Protein 3T9W (pdb70)

B-factor: mean 22.76, std 10.03, range [9.64, 59.79]

Structure (mmCIF, N/CA/C/O backbone):
data_3T9W
#
_entry.id   3T9W
#
_cell.length_a   110.180
_cell.length_b   110.180
_cell.length_c   178.820
_cell.angle_alpha   90.000
_cell.angle_beta   90.000
_cell.angle_gamma   120.000
#
_symmetry.space_group_name_H-M   'H 3 2'
#
loop_
_entity.id
_entity.type
_entity.pdbx_description
1 polymer 'small laccase, multi-copper oxidase'
2 non-polymer 'NICKEL (II) ION'
3 non-polymer 'COPPER (II) ION'
4 non-polymer 'HYDROGEN PEROXIDE'
5 water water
#
loop_
_atom_site.group_PDB
_atom_site.id
_atom_site.type_symbol
_atom_site.label_atom_id
_atom_site.label_alt_id
_atom_site.label_comp_id
_atom_site.label_asym_id
_atom_site.label_entity_id
_atom_site.label_seq_id
_atom_site.pdbx_PDB_ins_code
_atom_site.Cartn_x
_atom_site.Cartn_y
_atom_site.Cartn_z
_atom_site.occupancy
_atom_site.B_iso_or_equiv
_atom_site.auth_seq_id
_atom_site.auth_comp_id
_atom_site.auth_asym_id
_atom_site.auth_atom_id
_atom_site.pdbx_PDB_model_num
ATOM 1 N N . GLY A 1 27 ? 27.864 -2.973 64.606 1.00 33.46 34 GLY A N 1
ATOM 2 C CA . GLY A 1 27 ? 27.690 -3.432 63.237 1.00 23.03 34 GLY A CA 1
ATOM 3 C C . GLY A 1 27 ? 28.865 -4.246 62.707 1.00 22.57 34 GLY A C 1
ATOM 4 O O . GLY A 1 27 ? 30.016 -4.036 63.096 1.00 25.82 34 GLY A O 1
ATOM 5 N N . THR A 1 28 ? 28.565 -5.189 61.825 1.00 19.09 35 THR A N 1
ATOM 6 C CA . THR A 1 28 ? 29.576 -5.989 61.158 1.00 15.61 35 THR A CA 1
ATOM 7 C C . THR A 1 28 ? 29.932 -5.310 59.846 1.00 21.79 35 THR A C 1
ATOM 8 O O . THR A 1 28 ? 29.029 -4.890 59.115 1.00 19.39 35 THR A O 1
ATOM 12 N N . THR A 1 29 ? 31.222 -5.162 59.555 1.00 16.59 36 THR A N 1
ATOM 13 C CA . THR A 1 29 ? 31.633 -4.742 58.219 1.00 15.81 36 THR A CA 1
ATOM 14 C C . THR A 1 29 ? 32.086 -5.944 57.409 1.00 20.32 36 THR A C 1
ATOM 15 O O . THR A 1 29 ? 33.046 -6.631 57.769 1.00 18.63 36 THR A O 1
ATOM 19 N N . ARG A 1 30 ? 31.371 -6.234 56.331 1.00 15.68 37 ARG A N 1
ATOM 20 C CA . ARG A 1 30 ? 31.748 -7.331 55.459 1.00 16.19 37 ARG A CA 1
ATOM 21 C C . ARG A 1 30 ? 32.354 -6.787 54.193 1.00 17.75 37 ARG A C 1
ATOM 22 O O . ARG A 1 30 ? 31.929 -5.747 53.697 1.00 18.72 37 ARG A O 1
ATOM 30 N N . ARG A 1 31 ? 33.346 -7.496 53.678 1.00 17.53 38 ARG A N 1
ATOM 31 C CA . ARG A 1 31 ? 34.073 -7.060 52.504 1.00 18.55 38 ARG A CA 1
ATOM 32 C C . ARG A 1 31 ? 34.041 -8.200 51.502 1.00 21.45 38 ARG A C 1
ATOM 33 O O . ARG A 1 31 ? 34.562 -9.289 51.765 1.00 21.44 38 ARG A O 1
ATOM 41 N N . ILE A 1 32 ? 33.376 -7.971 50.373 1.00 18.22 39 ILE A N 1
ATOM 42 C CA . ILE A 1 32 ? 33.182 -9.013 49.384 1.00 16.73 39 ILE A CA 1
ATOM 43 C C . ILE A 1 32 ? 33.579 -8.543 47.998 1.00 19.09 39 ILE A C 1
ATOM 44 O O . ILE A 1 32 ? 33.764 -7.349 47.766 1.00 17.63 39 ILE A O 1
ATOM 49 N N . THR A 1 33 ? 33.743 -9.508 47.105 1.00 17.04 40 THR A N 1
ATOM 50 C CA . THR A 1 33 ? 33.980 -9.235 45.699 1.00 17.83 40 THR A CA 1
ATOM 51 C C . THR A 1 33 ? 32.810 -9.772 44.903 1.00 19.05 40 THR A C 1
ATOM 52 O O . THR A 1 33 ? 32.386 -10.912 45.098 1.00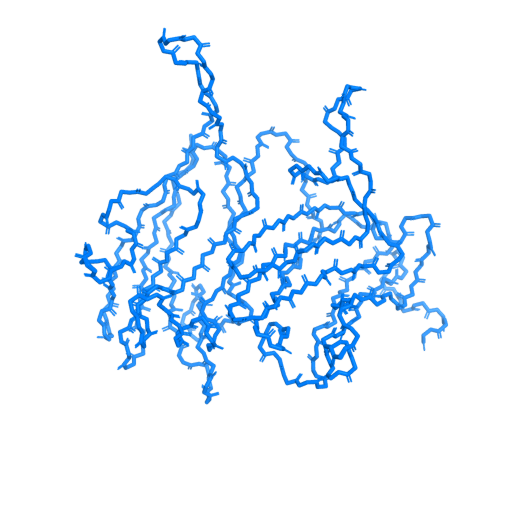 21.09 40 THR A O 1
ATOM 56 N N . MET A 1 34 ? 32.266 -8.937 44.017 1.00 16.73 41 MET A N 1
ATOM 57 C CA A MET A 1 34 ? 31.227 -9.384 43.114 0.69 17.45 41 MET A CA 1
ATOM 58 C CA B MET A 1 34 ? 31.199 -9.343 43.121 0.31 17.47 41 MET A CA 1
ATOM 59 C C . MET A 1 34 ? 31.696 -9.214 41.687 1.00 17.54 41 MET A C 1
ATOM 60 O O . MET A 1 34 ? 32.346 -8.223 41.352 1.00 20.47 41 MET A O 1
ATOM 69 N N . TYR A 1 35 ? 31.382 -10.203 40.869 1.00 14.60 42 TYR A N 1
ATOM 70 C CA . TYR A 1 35 ? 31.773 -10.227 39.462 1.00 15.42 42 TYR A CA 1
ATOM 71 C C . TYR A 1 35 ? 30.583 -9.982 38.545 1.00 19.05 42 TYR A C 1
ATOM 72 O O . TYR A 1 35 ? 29.595 -10.717 38.587 1.00 17.90 42 TYR A O 1
ATOM 81 N N . ALA A 1 36 ? 30.664 -8.947 37.715 1.00 16.60 43 ALA A N 1
ATOM 82 C CA . ALA A 1 36 ? 29.674 -8.756 36.674 1.00 14.66 43 ALA A CA 1
ATOM 83 C C . ALA A 1 36 ? 30.143 -9.499 35.431 1.00 17.93 43 ALA A C 1
ATOM 84 O O . ALA A 1 36 ? 31.253 -9.263 34.947 1.00 16.81 43 ALA A O 1
ATOM 86 N N . GLU A 1 37 ? 29.319 -10.419 34.943 1.00 16.03 44 GLU A N 1
ATOM 87 C CA . GLU A 1 37 ? 29.727 -11.321 33.867 1.00 17.54 44 GLU A CA 1
ATOM 88 C C . GLU A 1 37 ? 28.697 -11.448 32.768 1.00 20.84 44 GLU A C 1
ATOM 89 O O . GLU A 1 37 ? 27.487 -11.397 33.024 1.00 17.95 44 GLU A O 1
ATOM 95 N N . LYS A 1 38 ? 29.167 -11.662 31.540 1.00 17.64 45 LYS A N 1
ATOM 96 C CA . LYS A 1 38 ? 28.259 -12.019 30.469 1.00 18.46 45 LYS A CA 1
ATOM 97 C C . LYS A 1 38 ? 28.073 -13.523 30.554 1.00 20.99 45 LYS A C 1
ATOM 98 O O . LYS A 1 38 ? 29.005 -14.297 30.325 1.00 21.78 45 LYS A O 1
ATOM 104 N N . ILE A 1 39 ? 26.854 -13.944 30.877 1.00 17.29 46 ILE A N 1
ATOM 105 C CA . ILE A 1 39 ? 26.590 -15.360 31.081 1.00 19.79 46 ILE A CA 1
ATOM 106 C C . ILE A 1 39 ? 26.380 -16.068 29.759 1.00 23.52 46 ILE A C 1
ATOM 107 O O . ILE A 1 39 ? 26.890 -17.167 29.527 1.00 27.14 46 ILE A O 1
ATOM 112 N N . SER A 1 40 ? 25.624 -15.421 28.893 1.00 20.60 47 SER A N 1
ATOM 113 C CA . SER A 1 40 ? 25.306 -15.975 27.594 1.00 25.50 47 SER A CA 1
ATOM 114 C C . SER A 1 40 ? 24.807 -14.838 26.739 1.00 28.42 47 SER A C 1
ATOM 115 O O . SER A 1 40 ? 24.888 -13.674 27.139 1.00 29.83 47 SER A O 1
ATOM 118 N N . ASP A 1 41 ? 24.315 -15.154 25.548 1.00 29.75 48 ASP A N 1
ATOM 119 C CA . ASP A 1 41 ? 23.724 -14.133 24.700 1.00 35.16 48 ASP A CA 1
ATOM 120 C C . ASP A 1 41 ? 22.587 -13.431 25.452 1.00 33.44 48 ASP A C 1
ATOM 121 O O . ASP A 1 41 ? 21.672 -14.072 25.968 1.00 37.52 48 ASP A O 1
ATOM 126 N N . GLU A 1 42 ? 22.670 -12.110 25.523 1.00 31.51 49 GLU A N 1
ATOM 127 C CA . GLU A 1 42 ? 21.639 -11.290 26.159 1.00 27.63 49 GLU A CA 1
ATOM 128 C C . GLU A 1 42 ? 21.361 -11.634 27.623 1.00 23.33 49 GLU A C 1
ATOM 129 O O . GLU A 1 42 ? 20.299 -11.299 28.137 1.00 23.01 49 GLU A O 1
ATOM 135 N N . LEU A 1 43 ? 22.322 -12.246 28.306 1.00 22.70 50 LEU A N 1
ATOM 136 C CA . LEU A 1 43 ? 22.182 -12.465 29.744 1.00 19.75 50 LEU A CA 1
ATOM 137 C C . LEU A 1 43 ? 23.460 -12.041 30.461 1.00 16.93 50 LEU A C 1
ATOM 138 O O . LEU A 1 43 ? 24.537 -12.618 30.236 1.00 19.44 50 LEU A O 1
ATOM 143 N N . TYR A 1 44 ? 23.338 -11.024 31.311 1.00 15.40 51 TYR A N 1
ATOM 144 C CA . TYR A 1 44 ? 24.425 -10.562 32.154 1.00 15.20 51 TYR A CA 1
ATOM 145 C C . TYR A 1 44 ? 23.992 -10.687 33.603 1.00 15.71 51 TYR A C 1
ATOM 146 O O . TYR A 1 44 ? 22.845 -10.389 33.936 1.00 17.20 51 TYR A O 1
ATOM 155 N N . GLY A 1 45 ? 24.910 -11.092 34.464 1.00 15.53 52 GLY A N 1
ATOM 156 C CA . GLY A 1 45 ? 24.584 -11.245 35.872 1.00 17.12 52 GLY A CA 1
ATOM 157 C C . GLY A 1 45 ? 25.751 -10.982 36.797 1.00 17.55 52 GLY A C 1
ATOM 158 O O . GLY A 1 45 ? 26.905 -10.825 36.355 1.00 14.89 52 GLY A O 1
ATOM 159 N N . TYR A 1 46 ? 25.445 -10.900 38.090 1.00 14.70 53 TYR A N 1
ATOM 160 C CA . TYR A 1 46 ? 26.431 -10.790 39.153 1.00 13.55 53 TYR A CA 1
ATOM 161 C C . TYR A 1 46 ? 26.654 -12.144 39.829 1.00 14.31 53 TYR A C 1
ATOM 162 O O . TYR A 1 46 ? 25.710 -12.935 39.976 1.00 15.48 53 TYR A O 1
ATOM 171 N N . GLY A 1 47 ? 27.891 -12.387 40.259 1.00 16.54 54 GLY A N 1
ATOM 172 C CA . GLY A 1 47 ? 28.223 -13.587 41.010 1.00 15.58 54 GLY A CA 1
ATOM 173 C C . GLY A 1 47 ? 29.286 -13.317 42.061 1.00 16.13 54 GLY A C 1
ATOM 174 O O . GLY A 1 47 ? 29.968 -12.287 42.042 1.00 17.29 54 GLY A O 1
ATOM 175 N N . LEU A 1 48 ? 29.413 -14.230 43.019 1.00 18.39 55 LEU A N 1
ATOM 176 C CA . LEU A 1 48 ? 30.345 -14.053 44.130 1.00 17.97 55 LEU A CA 1
ATOM 177 C C . LEU A 1 48 ? 31.716 -14.658 43.849 1.00 21.16 55 LEU A C 1
ATOM 178 O O . LEU A 1 48 ? 32.640 -14.494 44.645 1.00 24.48 55 LEU A O 1
ATOM 183 N N . ALA A 1 49 ? 31.829 -15.382 42.740 1.00 20.71 56 ALA A N 1
ATOM 184 C CA . ALA A 1 49 ? 33.107 -15.953 42.319 1.00 25.66 56 ALA A CA 1
ATOM 185 C C . ALA A 1 49 ? 33.198 -15.916 40.808 1.00 24.78 56 ALA A C 1
ATOM 186 O O . ALA A 1 49 ? 32.179 -15.886 40.129 1.00 23.53 56 ALA A O 1
ATOM 188 N N . PRO A 1 50 ? 34.424 -15.922 40.265 1.00 23.91 57 PRO A N 1
ATOM 189 C CA . PRO A 1 50 ? 34.542 -15.922 38.809 1.00 22.73 57 PRO A CA 1
ATOM 190 C C . PRO A 1 50 ? 33.798 -17.104 38.196 1.00 24.65 57 PRO A C 1
ATOM 191 O O . PRO A 1 50 ? 33.923 -18.233 38.682 1.00 25.89 57 PRO A O 1
ATOM 195 N N . GLY A 1 51 ? 33.030 -16.836 37.144 1.00 21.89 58 GLY A N 1
ATOM 196 C CA . GLY A 1 51 ? 32.217 -17.842 36.489 1.00 22.55 58 GLY A CA 1
ATOM 197 C C . GLY A 1 51 ? 30.929 -18.187 37.223 1.00 24.41 58 GLY A C 1
ATOM 198 O O . GLY A 1 51 ? 30.158 -19.038 36.768 1.00 26.17 58 GLY A O 1
ATOM 199 N N . GLY A 1 52 ? 30.683 -17.514 38.343 1.00 22.56 59 GLY A N 1
ATOM 200 C CA . GLY A 1 52 ? 29.573 -17.871 39.214 1.00 20.24 59 GLY A CA 1
ATOM 201 C C . GLY A 1 52 ? 28.332 -17.000 39.091 1.00 20.32 59 GLY A C 1
ATOM 202 O O . GLY A 1 52 ? 27.388 -17.159 39.868 1.00 19.98 59 GLY A O 1
ATOM 203 N N . ALA A 1 53 ? 28.307 -16.101 38.118 1.00 18.30 60 ALA A N 1
ATOM 204 C CA . ALA A 1 53 ? 27.174 -15.172 38.001 1.00 16.48 60 ALA A CA 1
ATOM 205 C C . ALA A 1 53 ? 25.856 -15.897 37.759 1.00 18.98 60 ALA A C 1
ATOM 206 O O . ALA A 1 53 ? 25.803 -16.895 37.032 1.00 18.07 60 ALA A O 1
ATOM 208 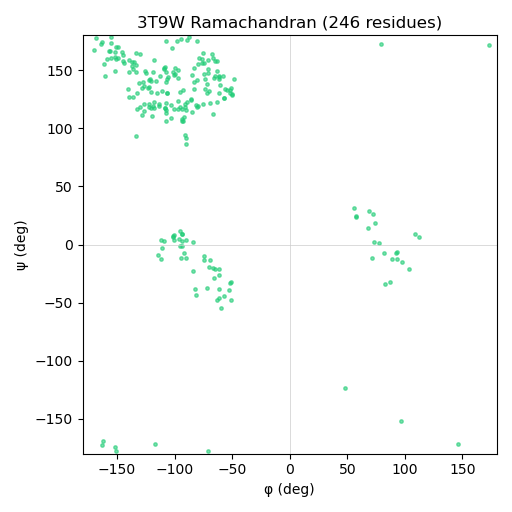N N . THR A 1 54 ? 24.790 -15.376 38.366 1.00 16.35 61 THR A N 1
ATOM 209 C CA . THR A 1 54 ? 23.456 -15.923 38.203 1.00 16.43 61 THR A CA 1
ATOM 210 C C . THR A 1 54 ? 22.487 -14.778 37.985 1.00 17.47 61 THR A C 1
ATOM 211 O O . THR A 1 54 ? 22.803 -13.630 38.324 1.00 15.15 61 THR A O 1
ATOM 215 N N . VAL A 1 55 ? 21.348 -15.083 37.368 1.00 15.71 62 VAL A N 1
ATOM 216 C CA . VAL A 1 55 ? 20.195 -14.166 37.290 1.00 14.85 62 VAL A CA 1
ATOM 217 C C . VAL A 1 55 ? 18.958 -14.806 37.942 1.00 17.23 62 VAL A C 1
ATOM 218 O O . VAL A 1 55 ? 18.503 -15.843 37.470 1.00 17.94 62 VAL A O 1
ATOM 222 N N . PRO A 1 56 ? 18.419 -14.215 39.024 1.00 14.56 63 PRO A N 1
ATOM 223 C CA . PRO A 1 56 ? 18.902 -13.023 39.725 1.00 13.36 63 PRO A CA 1
ATOM 224 C C . PRO A 1 56 ? 20.231 -13.305 40.404 1.00 11.79 63 PRO A C 1
ATOM 225 O O . PRO A 1 56 ? 20.639 -14.467 40.530 1.00 14.29 63 PRO A O 1
ATOM 229 N N . GLY A 1 57 ? 20.918 -12.241 40.790 1.00 12.98 64 GLY A N 1
ATOM 230 C CA . GLY A 1 57 ? 22.201 -12.360 41.450 1.00 13.96 64 GLY A CA 1
ATOM 231 C C . GLY A 1 57 ? 22.055 -12.902 42.857 1.00 13.39 64 GLY A C 1
ATOM 232 O O . GLY A 1 57 ? 20.960 -13.223 43.308 1.00 14.77 64 GLY A O 1
ATOM 233 N N . PRO A 1 58 ? 23.171 -13.009 43.569 1.00 14.24 65 PRO A N 1
ATOM 234 C CA . PRO A 1 58 ? 23.130 -13.522 44.941 1.00 16.26 65 PRO A CA 1
ATOM 235 C C . PRO A 1 58 ? 22.292 -12.643 45.853 1.00 14.15 65 PRO A C 1
ATOM 236 O O . PRO A 1 58 ? 22.287 -11.416 45.721 1.00 15.03 65 PRO A O 1
ATOM 240 N N . VAL A 1 59 ? 21.602 -13.262 46.808 1.00 15.05 66 VAL A N 1
ATOM 241 C CA . VAL A 1 59 ? 20.952 -12.473 47.836 1.00 14.32 66 VAL A CA 1
ATOM 242 C C . VAL A 1 59 ? 21.986 -11.959 48.825 1.00 14.91 66 VAL A C 1
ATOM 243 O O . VAL A 1 59 ? 22.713 -12.745 49.443 1.00 18.24 66 VAL A O 1
ATOM 247 N N . LEU A 1 60 ? 22.069 -10.643 48.964 1.00 13.81 67 LEU A N 1
ATOM 248 C CA . LEU A 1 60 ? 22.981 -10.035 49.909 1.00 13.65 67 LEU A CA 1
ATOM 249 C C . LEU A 1 60 ? 22.214 -9.748 51.194 1.00 17.55 67 LEU A C 1
ATOM 250 O O . LEU A 1 60 ? 21.121 -9.184 51.152 1.00 16.15 67 LEU A O 1
ATOM 255 N N . GLU A 1 61 ? 22.774 -10.151 52.332 1.00 15.09 68 GLU A N 1
ATOM 256 C CA . GLU A 1 61 ? 22.097 -10.007 53.610 1.00 15.64 68 GLU A CA 1
ATOM 257 C C . GLU A 1 61 ? 22.908 -9.192 54.603 1.00 15.84 68 GLU A C 1
ATOM 258 O O . GLU A 1 61 ? 24.116 -9.391 54.740 1.00 18.73 68 GLU A O 1
ATOM 264 N N . MET A 1 62 ? 22.235 -8.274 55.284 1.00 15.75 69 MET A N 1
ATOM 265 C CA . MET A 1 62 ? 22.834 -7.406 56.277 1.00 15.53 69 MET A CA 1
ATOM 266 C C . MET A 1 62 ? 21.876 -7.334 57.460 1.00 16.57 69 MET A C 1
ATOM 267 O O . MET A 1 62 ? 20.681 -7.572 57.301 1.00 16.93 69 MET A O 1
ATOM 272 N N . TRP A 1 63 ? 22.399 -6.999 58.639 1.00 16.51 70 TRP A N 1
ATOM 273 C CA . TRP A 1 63 ? 21.578 -6.577 59.779 1.00 15.98 70 TRP A CA 1
ATOM 274 C C . TRP A 1 63 ? 21.757 -5.083 59.968 1.00 14.93 70 TRP A C 1
ATOM 275 O O . TRP A 1 63 ? 22.832 -4.547 59.673 1.00 16.60 70 TRP A O 1
ATOM 286 N N . GLU A 1 64 ? 20.718 -4.395 60.446 1.00 14.54 71 GLU A N 1
ATOM 287 C CA . GLU A 1 64 ? 20.795 -2.956 60.637 1.00 16.02 71 GLU A CA 1
ATOM 288 C C . GLU A 1 64 ? 22.046 -2.579 61.417 1.00 18.07 71 GLU A C 1
ATOM 289 O O . GLU A 1 64 ? 22.298 -3.117 62.503 1.00 19.28 71 GLU A O 1
ATOM 295 N N . GLY A 1 65 ? 22.793 -1.627 60.865 1.00 16.68 72 GLY A N 1
ATOM 296 C CA . GLY A 1 65 ? 24.051 -1.180 61.442 1.00 17.59 72 GLY A CA 1
ATOM 297 C C . GLY A 1 65 ? 25.274 -1.718 60.718 1.00 16.36 72 GLY A C 1
ATOM 298 O O . GLY A 1 65 ? 26.356 -1.123 60.806 1.00 17.27 72 GLY A O 1
ATOM 299 N N . ASP A 1 66 ? 25.102 -2.812 59.983 1.00 15.85 73 ASP A N 1
ATOM 300 C CA . ASP A 1 66 ? 26.196 -3.425 59.239 1.00 16.64 73 ASP A CA 1
ATOM 301 C C . ASP A 1 66 ? 26.589 -2.556 58.052 1.00 16.45 73 ASP A C 1
ATOM 302 O O . ASP A 1 66 ? 25.804 -1.732 57.575 1.00 16.44 73 ASP A O 1
ATOM 307 N N . THR A 1 67 ? 27.812 -2.768 57.584 1.00 15.39 74 THR A N 1
ATOM 308 C CA . THR A 1 67 ? 28.350 -2.125 56.394 1.00 14.88 74 THR A CA 1
ATOM 309 C C . THR A 1 67 ? 28.774 -3.202 55.411 1.00 16.73 74 THR A C 1
ATOM 310 O O . THR A 1 67 ? 29.280 -4.250 55.805 1.00 17.39 74 THR A O 1
ATOM 314 N N . LEU A 1 68 ? 28.556 -2.972 54.124 1.00 14.45 75 LEU A N 1
ATOM 315 C CA . LEU A 1 68 ? 29.005 -3.902 53.114 1.00 14.18 75 LEU A CA 1
ATOM 316 C C . LEU A 1 68 ? 29.910 -3.146 52.170 1.00 16.47 75 LEU A C 1
ATOM 317 O O . LEU A 1 68 ? 29.492 -2.152 51.564 1.00 18.82 75 LEU A O 1
ATOM 322 N N . GLU A 1 69 ? 31.154 -3.596 52.058 1.00 14.39 76 GLU A N 1
ATOM 323 C CA . GLU A 1 69 ? 32.081 -3.057 51.071 1.00 16.01 76 GLU A CA 1
ATOM 324 C C . GLU A 1 69 ? 32.194 -4.049 49.929 1.00 19.19 76 GLU A C 1
ATOM 325 O O . GLU A 1 69 ? 32.590 -5.196 50.118 1.00 20.78 76 GLU A O 1
ATOM 331 N N . ILE A 1 70 ? 31.842 -3.613 48.727 1.00 15.13 77 ILE A N 1
ATOM 332 C CA . ILE A 1 70 ? 31.798 -4.512 47.597 1.00 14.91 77 ILE A CA 1
ATOM 333 C C . ILE A 1 70 ? 32.798 -4.061 46.553 1.00 15.79 77 ILE A C 1
ATOM 334 O O . ILE A 1 70 ? 32.721 -2.927 46.068 1.00 17.58 77 ILE A O 1
ATOM 339 N N . ASP A 1 71 ? 33.726 -4.947 46.195 1.00 15.59 78 ASP A N 1
ATOM 340 C CA . ASP A 1 71 ? 34.577 -4.668 45.045 1.00 15.81 78 ASP A CA 1
ATOM 341 C C . ASP A 1 71 ? 33.880 -5.296 43.864 1.00 14.53 78 ASP A C 1
ATOM 342 O O . ASP A 1 71 ? 33.831 -6.527 43.745 1.00 15.92 78 ASP A O 1
ATOM 347 N N . LEU A 1 72 ? 33.345 -4.451 42.981 1.00 16.29 79 LEU A N 1
ATOM 348 C CA . LEU A 1 72 ? 32.705 -4.935 41.770 1.00 17.08 79 LEU A CA 1
ATOM 349 C C . LEU A 1 72 ? 33.721 -5.028 40.645 1.00 16.58 79 LEU A C 1
ATOM 350 O O . LEU A 1 72 ? 34.273 -4.018 40.213 1.00 16.78 79 LEU A O 1
ATOM 355 N N . VAL A 1 73 ? 33.957 -6.249 40.190 1.00 15.42 80 VAL A N 1
ATOM 356 C CA . VAL A 1 73 ? 34.897 -6.519 39.109 1.00 15.73 80 VAL A CA 1
ATOM 357 C C . VAL A 1 73 ? 34.097 -6.633 37.831 1.00 18.98 80 VAL A C 1
ATOM 358 O O . VAL A 1 73 ? 33.282 -7.552 37.683 1.00 16.07 80 VAL A O 1
ATOM 362 N N . ASN A 1 74 ? 34.330 -5.725 36.888 1.00 16.15 81 ASN A N 1
ATOM 363 C CA . ASN A 1 74 ? 33.574 -5.781 35.648 1.00 15.94 81 ASN A CA 1
ATOM 364 C C . ASN A 1 74 ? 34.358 -6.600 34.629 1.00 20.04 81 ASN A C 1
ATOM 365 O O . ASN A 1 74 ? 35.298 -6.107 34.004 1.00 18.44 81 ASN A O 1
ATOM 370 N N . THR A 1 75 ? 33.894 -7.820 34.377 1.00 17.67 82 THR A N 1
ATOM 371 C CA . THR A 1 75 ? 34.626 -8.755 33.519 1.00 18.18 82 THR A CA 1
ATOM 372 C C . THR A 1 75 ? 34.137 -8.652 32.092 1.00 15.84 82 THR A C 1
ATOM 373 O O . THR A 1 75 ? 34.556 -9.433 31.231 1.00 20.34 82 THR A O 1
ATOM 377 N N . THR A 1 76 ? 33.208 -7.729 31.855 1.00 16.51 83 THR A N 1
ATOM 378 C CA . THR A 1 76 ? 32.586 -7.592 30.542 1.00 16.19 83 THR A CA 1
ATOM 379 C C . THR A 1 76 ? 33.283 -6.535 29.687 1.00 17.30 83 THR A C 1
ATOM 380 O O . THR A 1 76 ? 34.197 -5.844 30.140 1.00 17.39 83 THR A O 1
ATOM 384 N N . ASP A 1 77 ? 32.801 -6.411 28.457 1.00 16.82 84 ASP A N 1
ATOM 385 C CA . ASP A 1 77 ? 33.256 -5.392 27.509 1.00 15.53 84 ASP A CA 1
ATOM 386 C C . ASP A 1 77 ? 32.392 -4.132 27.548 1.00 20.12 84 ASP A C 1
ATOM 387 O O . ASP A 1 77 ? 32.459 -3.290 26.649 1.00 19.91 84 ASP A O 1
ATOM 392 N N . ARG A 1 78 ? 31.493 -4.062 28.532 1.00 18.77 85 ARG A N 1
ATOM 393 C CA . ARG A 1 78 ? 30.519 -2.985 28.612 1.00 18.93 85 ARG A CA 1
ATOM 394 C C . ARG A 1 78 ? 30.685 -2.165 29.887 1.00 16.41 85 ARG A C 1
ATOM 395 O O . ARG A 1 78 ? 31.073 -2.693 30.924 1.00 20.53 85 ARG A O 1
ATOM 403 N N . VAL A 1 79 ? 30.370 -0.881 29.818 1.00 15.79 86 VAL A N 1
ATOM 404 C CA . VAL A 1 79 ? 30.236 -0.076 31.019 1.00 15.56 86 VAL A CA 1
ATOM 405 C C . VAL A 1 79 ? 28.977 -0.519 31.758 1.00 15.47 86 VAL A C 1
ATOM 406 O O . VAL A 1 79 ? 27.919 -0.672 31.141 1.00 18.53 86 VAL A O 1
ATOM 410 N N . LEU A 1 80 ? 29.105 -0.736 33.066 1.00 14.80 87 LEU A N 1
ATOM 411 C CA . LEU A 1 80 ? 27.950 -1.096 33.901 1.00 14.68 87 LEU A CA 1
ATOM 412 C C . LEU A 1 80 ? 28.260 -0.678 35.335 1.00 14.66 87 LEU A C 1
ATOM 413 O O . LEU A 1 80 ? 29.334 -0.137 35.611 1.00 16.37 87 LEU A O 1
ATOM 418 N N . SER A 1 81 ? 27.324 -0.897 36.255 1.00 14.15 88 SER A N 1
ATOM 419 C CA . SER A 1 81 ? 27.555 -0.457 37.620 1.00 13.54 88 SER A CA 1
ATOM 420 C C . SER A 1 81 ? 26.791 -1.335 38.594 1.00 11.41 88 SER A C 1
ATOM 421 O O . SER A 1 81 ? 26.171 -2.326 38.213 1.00 14.57 88 SER A O 1
ATOM 424 N N . LEU A 1 82 ? 26.841 -0.926 39.856 1.00 13.48 89 LEU A N 1
ATOM 425 C CA . LEU A 1 82 ? 26.074 -1.585 40.911 1.00 14.54 89 LEU A CA 1
ATOM 426 C C . LEU A 1 82 ? 25.458 -0.478 41.752 1.00 15.34 89 LEU A C 1
ATOM 427 O O . LEU A 1 82 ? 26.147 0.466 42.149 1.00 15.79 89 LEU A O 1
ATOM 432 N N . HIS A 1 83 ? 24.137 -0.537 41.946 1.00 15.07 90 HIS A N 1
ATOM 433 C CA . HIS A 1 83 ? 23.447 0.491 42.702 1.00 12.83 90 HIS A CA 1
ATOM 434 C C . HIS A 1 83 ? 22.377 -0.139 43.587 1.00 13.73 90 HIS A C 1
ATOM 435 O O . HIS A 1 83 ? 21.626 -0.984 43.120 1.00 14.89 90 HIS A O 1
ATOM 442 N N . PRO A 1 84 ? 22.304 0.267 44.865 1.00 11.69 91 PRO A N 1
ATOM 443 C CA . PRO A 1 84 ? 21.261 -0.297 45.722 1.00 13.07 91 PRO A CA 1
ATOM 444 C C . PRO A 1 84 ? 20.064 0.612 45.964 1.00 12.44 91 PRO A C 1
ATOM 445 O O . PRO A 1 84 ? 20.180 1.835 45.870 1.00 15.84 91 PRO A O 1
ATOM 449 N N . HIS A 1 85 ? 19.027 0.029 46.551 1.00 12.85 92 HIS A N 1
ATOM 450 C CA . HIS A 1 85 ? 17.948 0.781 47.151 1.00 12.24 92 HIS A CA 1
ATOM 451 C C . HIS A 1 85 ? 18.073 0.618 48.647 1.00 13.52 92 HIS A C 1
ATOM 452 O O . HIS A 1 85 ? 18.747 -0.296 49.122 1.00 13.24 92 HIS A O 1
ATOM 459 N N . GLY A 1 86 ? 17.610 1.619 49.374 1.00 14.51 93 GLY A N 1
ATOM 460 C CA . GLY A 1 86 ? 17.314 1.551 50.800 1.00 13.98 93 GLY A CA 1
ATOM 461 C C . GLY A 1 86 ? 18.472 1.739 51.779 1.00 13.75 93 GLY A C 1
ATOM 462 O O . GLY A 1 86 ? 18.321 2.457 52.770 1.00 14.77 93 GLY A O 1
ATOM 463 N N . VAL A 1 87 ? 19.657 1.279 51.405 1.00 13.98 94 VAL A N 1
ATOM 464 C CA . VAL A 1 87 ? 20.840 1.407 52.266 1.00 12.69 94 VAL A CA 1
ATOM 465 C C . VAL A 1 87 ? 21.433 2.810 52.193 1.00 16.32 94 VAL A C 1
ATOM 466 O O . VAL A 1 87 ? 21.125 3.568 51.267 1.00 16.29 94 VAL A O 1
ATOM 470 N N . ASP A 1 88 ? 22.232 3.179 53.187 1.00 14.82 95 ASP A N 1
ATOM 471 C CA . ASP A 1 88 ? 22.942 4.458 53.179 1.00 14.34 95 ASP A CA 1
ATOM 472 C C . ASP A 1 88 ? 24.181 4.347 52.284 1.00 17.95 95 ASP A C 1
ATOM 473 O O . ASP A 1 88 ? 25.066 3.525 52.513 1.00 19.97 95 ASP A O 1
ATOM 478 N N . TYR A 1 89 ? 24.244 5.158 51.240 1.00 15.67 96 TYR A N 1
ATOM 479 C CA . TYR A 1 89 ? 25.442 5.231 50.414 1.00 17.43 96 TYR A CA 1
ATOM 480 C C . TYR A 1 89 ? 25.650 6.697 50.073 1.00 19.18 96 TYR A C 1
ATOM 481 O O . TYR A 1 89 ? 24.678 7.443 49.969 1.00 19.90 96 TYR A O 1
ATOM 490 N N . ASP A 1 90 ? 26.898 7.135 49.917 1.00 17.98 97 ASP A N 1
ATOM 491 C CA . ASP A 1 90 ? 27.105 8.507 49.451 1.00 18.09 97 ASP A CA 1
ATOM 492 C C . ASP A 1 90 ? 27.153 8.586 47.925 1.00 17.54 97 ASP A C 1
ATOM 493 O O . ASP A 1 90 ? 27.109 7.572 47.246 1.00 17.93 97 ASP A O 1
ATOM 498 N N . VAL A 1 91 ? 27.247 9.792 47.371 1.00 18.96 98 VAL A N 1
ATOM 499 C CA . VAL A 1 91 ? 27.153 9.896 45.918 1.00 17.53 98 VAL A CA 1
ATOM 500 C C . VAL A 1 91 ? 28.255 9.142 45.192 1.00 18.61 98 VAL A C 1
ATOM 501 O O . VAL A 1 91 ? 28.072 8.697 44.057 1.00 19.00 98 VAL A O 1
ATOM 505 N N . ASN A 1 92 ? 29.400 8.962 45.847 1.00 19.76 99 ASN A N 1
ATOM 506 C CA . ASN A 1 92 ? 30.500 8.260 45.202 1.00 20.52 99 ASN A CA 1
ATOM 507 C C . ASN A 1 92 ? 30.232 6.765 45.029 1.00 19.49 99 ASN A C 1
ATOM 508 O O . ASN A 1 92 ? 30.923 6.073 44.275 1.00 23.91 99 ASN A O 1
ATOM 513 N N . SER A 1 93 ? 29.286 6.262 45.812 1.00 17.33 100 SER A N 1
ATOM 514 C CA . SER A 1 93 ? 28.786 4.897 45.717 1.00 19.03 100 SER A CA 1
ATOM 515 C C . SER A 1 93 ? 27.463 4.717 44.989 1.00 19.91 100 SER A C 1
ATOM 516 O O . SER A 1 93 ? 26.822 3.673 45.126 1.00 20.04 100 SER A O 1
ATOM 519 N N . ASP A 1 94 ? 26.955 5.778 44.366 1.00 17.03 101 ASP A N 1
ATOM 520 C CA . ASP A 1 94 ? 25.607 5.680 43.805 1.00 14.01 101 ASP A CA 1
ATOM 521 C C . ASP A 1 94 ? 25.484 4.862 42.513 1.00 16.83 101 ASP A C 1
ATOM 522 O O . ASP A 1 94 ? 24.378 4.542 42.086 1.00 16.77 101 ASP A O 1
ATOM 527 N N . GLY A 1 95 ? 26.605 4.483 41.911 1.00 16.17 102 GLY A N 1
ATOM 528 C CA . GLY A 1 95 ? 26.558 3.640 40.733 1.00 17.37 102 GLY A CA 1
ATOM 529 C C . GLY A 1 95 ? 26.099 4.360 39.472 1.00 16.57 102 GLY A C 1
ATOM 530 O O . GLY A 1 95 ? 25.710 3.729 38.500 1.00 17.12 102 GLY A O 1
ATOM 531 N N . THR A 1 96 ? 26.161 5.688 39.468 1.00 16.48 103 THR A N 1
ATOM 532 C CA . THR A 1 96 ? 25.729 6.424 38.284 1.00 17.19 103 THR A CA 1
ATOM 533 C C . THR A 1 96 ? 26.895 7.059 37.548 1.00 18.81 103 THR A C 1
ATOM 534 O O . THR A 1 96 ? 27.926 7.380 38.134 1.00 17.28 103 THR A O 1
ATOM 538 N N . LEU A 1 97 ? 26.723 7.210 36.242 1.00 19.72 104 LEU A N 1
ATOM 539 C CA . LEU A 1 97 ? 27.703 7.912 35.425 1.00 23.05 104 LEU A CA 1
ATOM 540 C C . LEU A 1 97 ? 27.891 9.355 35.870 1.00 21.60 104 LEU A C 1
ATOM 541 O O . LEU A 1 97 ? 29.021 9.837 35.932 1.00 25.41 104 LEU A O 1
ATOM 546 N N A MET A 1 98 ? 26.815 10.059 36.187 0.49 22.63 105 MET A N 1
ATOM 547 N N B MET A 1 98 ? 26.782 10.014 36.202 0.51 22.48 105 MET A N 1
ATOM 548 C CA A MET A 1 98 ? 26.989 11.476 36.477 0.49 26.36 105 MET A CA 1
ATOM 549 C CA B MET A 1 98 ? 26.777 11.431 36.570 0.51 26.22 105 MET A CA 1
ATOM 550 C C A MET A 1 98 ? 27.840 11.697 37.728 0.49 27.72 105 MET A C 1
ATOM 551 C C B MET A 1 98 ? 27.719 11.715 37.736 0.51 27.71 105 MET A C 1
ATOM 552 O O A MET A 1 98 ? 28.642 12.633 37.782 0.49 26.48 105 MET A O 1
ATOM 553 O O B MET A 1 98 ? 28.441 12.715 37.746 0.51 26.93 105 MET A O 1
ATOM 562 N N . ASN A 1 99 ? 27.687 10.829 38.723 1.00 20.22 106 ASN A N 1
ATOM 563 C CA . ASN A 1 99 ? 28.503 10.938 39.936 1.00 17.97 106 ASN A CA 1
ATOM 564 C C . ASN A 1 99 ? 29.834 10.166 39.879 1.00 20.26 106 ASN A C 1
ATOM 565 O O . ASN A 1 99 ? 30.489 9.964 40.906 1.00 22.04 106 ASN A O 1
ATOM 570 N N . GLY A 1 100 ? 30.176 9.649 38.697 1.00 19.50 107 GLY A N 1
ATOM 571 C CA . GLY A 1 100 ? 31.491 9.054 38.462 1.00 21.54 107 GLY A CA 1
ATOM 572 C C . GLY A 1 100 ? 31.650 7.717 39.151 1.00 25.70 107 GLY A C 1
ATOM 573 O O . GLY A 1 100 ? 32.735 7.350 39.601 1.00 24.31 107 GLY A O 1
ATOM 574 N N . SER A 1 101 ? 30.505 7.076 39.343 1.00 18.47 108 SER A N 1
ATOM 575 C CA . SER A 1 101 ? 30.329 5.833 40.074 1.00 20.14 108 SER A CA 1
ATOM 576 C C . SER A 1 101 ? 30.175 4.535 39.254 1.00 18.31 108 SER A C 1
ATOM 577 O O . SER A 1 101 ? 29.723 3.529 39.798 1.00 17.29 108 SER A O 1
ATOM 580 N N . ALA A 1 102 ? 30.335 4.588 37.935 1.00 15.33 109 ALA A N 1
ATOM 581 C CA . ALA A 1 102 ? 30.236 3.377 37.121 1.00 14.20 109 ALA A CA 1
ATOM 582 C C . ALA A 1 102 ? 31.573 2.645 37.011 1.00 16.95 109 ALA A C 1
ATOM 583 O O . ALA A 1 102 ? 32.573 3.101 37.567 1.00 19.37 109 ALA A O 1
ATOM 585 N N . VAL A 1 103 ? 31.579 1.510 36.311 1.00 15.30 110 VAL A N 1
ATOM 586 C CA . VAL A 1 103 ? 32.774 0.677 36.215 1.00 16.04 110 VAL A CA 1
ATOM 587 C C . VAL A 1 103 ? 33.116 0.395 34.755 1.00 15.92 110 VAL A C 1
ATOM 588 O O . VAL A 1 103 ? 32.323 -0.178 34.000 1.00 16.32 110 VAL A O 1
ATOM 592 N N . MET A 1 104 ? 34.317 0.802 34.356 1.00 15.05 111 MET A N 1
ATOM 593 C CA . MET A 1 104 ? 34.746 0.581 32.979 1.00 17.35 111 MET A CA 1
ATOM 594 C C . MET A 1 104 ? 35.093 -0.883 32.764 1.00 17.69 111 MET A C 1
ATOM 595 O O . MET A 1 104 ? 35.425 -1.594 33.707 1.00 17.34 111 MET A O 1
ATOM 600 N N . PRO A 1 105 ? 35.032 -1.338 31.509 1.00 16.14 112 PRO A N 1
ATOM 601 C CA . PRO A 1 105 ? 35.354 -2.736 31.214 1.00 17.41 112 PRO A CA 1
ATOM 602 C C . PRO A 1 105 ? 36.706 -3.139 31.786 1.00 22.06 112 PRO A C 1
ATOM 603 O O . PRO A 1 105 ? 37.701 -2.409 31.652 1.00 19.62 112 PRO A O 1
ATOM 607 N N . GLY A 1 106 ? 36.722 -4.289 32.449 1.00 18.18 113 GLY A N 1
ATOM 608 C CA . GLY A 1 106 ? 37.929 -4.850 33.023 1.00 18.93 113 GLY A CA 1
ATOM 609 C C . GLY A 1 106 ? 38.339 -4.288 34.363 1.00 17.14 113 GLY A C 1
ATOM 610 O O . GLY A 1 106 ? 39.286 -4.787 34.982 1.00 20.99 113 GLY A O 1
ATOM 611 N N . GLN A 1 107 ? 37.657 -3.241 34.819 1.00 16.67 114 GLN A N 1
ATOM 612 C CA . GLN A 1 107 ? 38.096 -2.561 36.019 1.00 16.72 114 GLN A CA 1
ATOM 613 C C . GLN A 1 107 ? 37.331 -3.010 37.258 1.00 19.57 114 GLN A C 1
ATOM 614 O O . GLN A 1 107 ? 36.353 -3.752 37.166 1.00 17.85 114 GLN A O 1
ATOM 620 N N . THR A 1 108 ? 37.764 -2.500 38.405 1.00 17.33 115 THR A N 1
ATOM 621 C CA . THR A 1 108 ? 37.161 -2.814 39.689 1.00 17.29 115 THR A CA 1
ATOM 622 C C . THR A 1 108 ? 36.848 -1.515 40.407 1.00 18.18 115 THR A C 1
ATOM 623 O O . THR A 1 108 ? 37.674 -0.600 40.444 1.00 20.84 115 THR A O 1
ATOM 627 N N . ARG A 1 109 ? 35.651 -1.425 40.984 1.00 17.04 116 ARG A N 1
ATOM 628 C CA . ARG A 1 109 ? 35.259 -0.259 41.774 1.00 17.19 116 ARG A CA 1
ATOM 629 C C . ARG A 1 109 ? 34.785 -0.723 43.147 1.00 17.73 116 ARG A C 1
ATOM 630 O O . ARG A 1 109 ? 34.022 -1.689 43.244 1.00 17.38 116 ARG A O 1
ATOM 638 N N . ARG A 1 110 ? 35.212 -0.023 44.193 1.00 16.80 117 ARG A N 1
ATOM 639 C CA . ARG A 1 110 ? 34.730 -0.317 45.537 1.00 17.56 117 ARG A CA 1
ATOM 640 C C . ARG A 1 110 ? 33.496 0.519 45.840 1.00 17.87 117 ARG A C 1
ATOM 641 O O . ARG A 1 110 ? 33.528 1.752 45.801 1.00 18.82 117 ARG A O 1
ATOM 649 N N . TYR A 1 111 ? 32.401 -0.166 46.143 1.00 16.74 118 TYR A N 1
ATOM 650 C CA . TYR A 1 111 ? 31.197 0.501 46.598 1.00 16.86 118 TYR A CA 1
ATOM 651 C C . TYR A 1 111 ? 31.040 0.235 48.089 1.00 15.68 118 TYR A C 1
ATOM 652 O O . TYR A 1 111 ? 31.333 -0.863 48.553 1.00 18.02 118 TYR A O 1
ATOM 661 N N . THR A 1 112 ? 30.570 1.230 48.831 1.00 14.40 119 THR A N 1
ATOM 662 C CA . THR A 1 112 ? 30.358 1.093 50.268 1.00 15.10 119 THR A CA 1
ATOM 663 C C . THR A 1 112 ? 28.898 1.378 50.628 1.00 14.81 119 THR A C 1
ATOM 664 O O . THR A 1 112 ? 28.383 2.484 50.384 1.00 15.48 119 THR A O 1
ATOM 668 N N . TRP A 1 113 ? 28.225 0.371 51.188 1.00 14.69 120 TRP A N 1
ATOM 669 C CA . TRP A 1 113 ? 26.829 0.500 51.586 1.00 13.82 120 TRP A CA 1
ATOM 670 C C . TRP A 1 113 ? 26.748 0.416 53.092 1.00 15.91 120 TRP A C 1
ATOM 671 O O . TRP A 1 113 ? 27.176 -0.587 53.683 1.00 17.62 120 TRP A O 1
ATOM 682 N N . ARG A 1 114 ? 26.253 1.463 53.726 1.00 15.21 121 ARG A N 1
ATOM 683 C CA A ARG A 1 114 ? 26.090 1.444 55.168 0.60 14.74 121 ARG A CA 1
ATOM 684 C CA B ARG A 1 114 ? 26.082 1.439 55.171 0.40 14.78 121 ARG A CA 1
ATOM 685 C C . ARG A 1 114 ? 24.620 1.240 55.541 1.00 14.85 121 ARG A C 1
ATOM 686 O O . ARG A 1 114 ? 23.737 1.268 54.682 1.00 16.13 121 ARG A O 1
ATOM 701 N N . SER A 1 115 ? 24.349 1.062 56.829 1.00 15.46 122 SER A N 1
ATOM 702 C CA . SER A 1 115 ? 22.968 0.959 57.281 1.00 14.03 122 SER A CA 1
ATOM 703 C C . SER A 1 115 ? 22.959 1.369 58.735 1.00 17.28 122 SER A C 1
ATOM 704 O O . SER A 1 115 ? 24.022 1.505 59.349 1.00 18.61 122 SER A O 1
ATOM 707 N N . HIS A 1 116 ? 21.777 1.475 59.326 1.00 14.87 123 HIS A N 1
ATOM 708 C CA . HIS A 1 116 ? 21.694 1.980 60.695 1.00 16.82 123 HIS A CA 1
ATOM 709 C C . HIS A 1 116 ? 20.480 1.426 61.425 1.00 17.71 123 HIS A C 1
ATOM 710 O O . HIS A 1 116 ? 19.450 1.125 60.809 1.00 16.95 123 HIS A O 1
ATOM 717 N N . VAL A 1 117 ? 20.607 1.265 62.743 1.00 16.19 124 VAL A N 1
ATOM 718 C CA . VAL A 1 117 ? 19.443 1.031 63.595 1.00 18.60 124 VAL A CA 1
ATOM 719 C C . VAL A 1 117 ? 18.720 2.365 63.780 1.00 17.33 124 VAL A C 1
ATOM 720 O O . VAL A 1 117 ? 19.309 3.429 63.577 1.00 18.76 124 VAL A O 1
ATOM 724 N N . GLY A 1 118 ? 17.451 2.316 64.153 1.00 17.22 125 GLY A N 1
ATOM 725 C CA . GLY A 1 118 ? 16.713 3.549 64.368 1.00 18.93 125 GLY A CA 1
ATOM 726 C C . GLY A 1 118 ? 17.296 4.380 65.503 1.00 22.33 125 GLY A C 1
ATOM 727 O O . GLY A 1 118 ? 17.862 3.828 66.447 1.00 23.84 125 GLY A O 1
ATOM 728 N N . TYR A 1 119 ? 17.172 5.700 65.403 1.00 21.47 126 TYR A N 1
ATOM 729 C CA . TYR A 1 119 ? 17.655 6.604 66.452 1.00 23.76 126 TYR A CA 1
ATOM 730 C C . TYR A 1 119 ? 16.775 7.838 66.632 1.00 29.33 126 TYR A C 1
ATOM 731 O O . TYR A 1 119 ? 16.044 8.239 65.718 1.00 25.23 126 TYR A O 1
ATOM 740 N N . ARG A 1 120 ? 16.859 8.445 67.814 1.00 28.16 127 ARG A N 1
ATOM 741 C CA . ARG A 1 120 ? 16.075 9.629 68.137 1.00 27.45 127 ARG A CA 1
ATOM 742 C C . ARG A 1 120 ? 16.791 10.891 67.669 1.00 29.96 127 ARG A C 1
ATOM 743 O O . ARG A 1 120 ? 17.950 11.119 68.013 1.00 34.45 127 ARG A O 1
ATOM 751 N N . ARG A 1 121 ? 16.110 11.690 66.850 1.00 33.14 128 ARG A N 1
ATOM 752 C CA . ARG A 1 121 ? 16.653 12.962 66.375 1.00 32.37 128 ARG A CA 1
ATOM 753 C C . ARG A 1 121 ? 16.511 14.064 67.416 1.00 39.52 128 ARG A C 1
ATOM 754 O O . ARG A 1 121 ? 15.622 14.012 68.272 1.00 41.66 128 ARG A O 1
ATOM 762 N N . ALA A 1 122 ? 17.380 15.067 67.321 1.00 41.75 129 ALA A N 1
ATOM 763 C CA . ALA A 1 122 ? 17.320 16.239 68.189 1.00 39.14 129 ALA A CA 1
ATOM 764 C C . ALA A 1 122 ? 15.935 16.877 68.199 1.00 44.40 129 ALA A C 1
ATOM 765 O O . ALA A 1 122 ? 15.500 17.406 69.221 1.00 41.82 129 ALA A O 1
ATOM 767 N N . ASP A 1 123 ? 15.232 16.811 67.071 1.00 40.89 130 ASP A N 1
ATOM 768 C CA . ASP A 1 123 ? 13.923 17.448 66.964 1.00 39.18 130 ASP A CA 1
ATOM 769 C C . ASP A 1 123 ? 12.813 16.553 67.522 1.00 40.52 130 ASP A C 1
ATOM 770 O O . ASP A 1 123 ? 11.625 16.892 67.465 1.00 39.99 130 ASP A O 1
ATOM 775 N N . GLY A 1 124 ? 13.208 15.394 68.042 1.00 44.41 131 GLY A N 1
ATOM 776 C CA . GLY A 1 124 ? 12.284 14.510 68.726 1.00 39.52 131 GLY A CA 1
ATOM 777 C C . GLY A 1 124 ? 11.639 13.468 67.835 1.00 41.95 131 GLY A C 1
ATOM 778 O O . GLY A 1 124 ? 10.931 12.582 68.323 1.00 34.71 131 GLY A O 1
ATOM 779 N N . SER A 1 125 ? 11.860 13.565 66.527 1.00 31.64 132 SER A N 1
ATOM 780 C CA . SER A 1 125 ? 11.310 12.551 65.639 1.00 35.06 132 SER A CA 1
ATOM 781 C C . SER A 1 125 ? 12.218 11.334 65.659 1.00 28.38 132 SER A C 1
ATOM 782 O O . SER A 1 125 ? 13.294 11.360 66.256 1.00 28.57 132 SER A O 1
ATOM 785 N N . TRP A 1 126 ? 11.798 10.282 64.970 1.00 27.14 133 TRP A N 1
ATOM 786 C CA . TRP A 1 126 ? 12.543 9.033 64.985 1.00 25.35 133 TRP A CA 1
ATOM 787 C C . TRP A 1 126 ? 13.111 8.780 63.605 1.00 26.43 133 TRP A C 1
ATOM 788 O O . TRP A 1 126 ? 12.355 8.715 62.626 1.00 27.82 133 TRP A O 1
ATOM 799 N N . ALA A 1 127 ? 14.434 8.660 63.517 1.00 25.36 134 ALA A N 1
ATOM 800 C CA . ALA A 1 127 ? 15.053 8.236 62.269 1.00 24.08 134 ALA A CA 1
ATOM 801 C C . ALA A 1 127 ? 14.918 6.720 62.208 1.00 22.48 134 ALA A C 1
ATOM 802 O O . ALA A 1 127 ? 15.451 5.998 63.055 1.00 21.03 134 ALA A O 1
ATOM 804 N N . GLU A 1 128 ? 14.207 6.226 61.201 1.00 18.40 135 GLU A N 1
ATOM 805 C CA . GLU A 1 128 ? 13.906 4.812 61.116 1.00 18.37 135 GLU A CA 1
ATOM 806 C C . GLU A 1 128 ? 15.145 4.011 60.722 1.00 16.72 135 GLU A C 1
ATOM 807 O O . GLU A 1 128 ? 15.954 4.463 59.908 1.00 18.45 135 GLU A O 1
ATOM 813 N N . GLY A 1 129 ? 15.288 2.830 61.311 1.00 18.38 136 GLY A N 1
ATOM 814 C CA . GLY A 1 129 ? 16.325 1.892 60.913 1.00 16.91 136 GLY A CA 1
ATOM 815 C C . GLY A 1 129 ? 16.141 1.438 59.478 1.00 16.90 136 GLY A C 1
ATOM 816 O O . GLY A 1 129 ? 15.038 1.481 58.956 1.00 17.41 136 GLY A O 1
ATOM 817 N N . THR A 1 130 ? 17.224 0.974 58.873 1.00 14.18 137 THR A N 1
ATOM 818 C CA . THR A 1 130 ? 17.264 0.602 57.458 1.00 14.02 137 THR A CA 1
ATOM 819 C C . THR A 1 130 ? 16.460 -0.651 57.089 1.00 16.75 137 THR A C 1
ATOM 820 O O . THR A 1 130 ? 16.220 -0.886 55.908 1.00 15.06 137 THR A O 1
ATOM 824 N N . ALA A 1 131 ? 16.027 -1.457 58.062 1.00 13.09 138 ALA A N 1
ATOM 825 C CA . ALA A 1 131 ? 15.520 -2.786 57.744 1.00 13.07 138 ALA A CA 1
ATOM 826 C C . ALA A 1 131 ? 14.452 -2.802 56.656 1.00 13.65 138 ALA A C 1
ATOM 827 O O . ALA A 1 131 ? 13.513 -2.004 56.672 1.00 14.39 138 ALA A O 1
ATOM 829 N N . GLY A 1 132 ? 14.605 -3.732 55.719 1.00 12.28 139 GLY A N 1
ATOM 830 C CA . GLY A 1 132 ? 13.600 -3.911 54.678 1.00 11.99 139 GLY A CA 1
ATOM 831 C C . GLY A 1 132 ? 14.054 -4.906 53.635 1.00 13.31 139 GLY A C 1
ATOM 832 O O . GLY A 1 132 ? 15.209 -5.360 53.641 1.00 13.78 139 GLY A O 1
ATOM 833 N N . TYR A 1 133 ? 13.134 -5.261 52.739 1.00 12.91 140 TYR A N 1
ATOM 834 C CA . TYR A 1 133 ? 13.479 -6.063 51.581 1.00 11.14 140 TYR A CA 1
ATOM 835 C C . TYR A 1 133 ? 13.762 -5.094 50.445 1.00 12.54 140 TYR A C 1
ATOM 836 O O . TYR A 1 133 ? 12.847 -4.476 49.873 1.00 14.79 140 TYR A O 1
ATOM 845 N N . TRP A 1 134 ? 15.042 -4.996 50.120 1.00 12.47 141 TRP A N 1
ATOM 846 C CA . TRP A 1 134 ? 15.561 -4.035 49.157 1.00 11.57 141 TRP A CA 1
ATOM 847 C C . TRP A 1 134 ? 16.149 -4.830 48.008 1.00 11.87 141 TRP A C 1
ATOM 848 O O . TRP A 1 134 ? 15.914 -6.028 47.892 1.00 13.26 141 TRP A O 1
ATOM 859 N N . HIS A 1 135 ? 16.823 -4.134 47.098 1.00 12.69 142 HIS A N 1
ATOM 860 C CA . HIS A 1 135 ? 17.410 -4.773 45.934 1.00 11.84 142 HIS A CA 1
ATOM 861 C C . HIS A 1 135 ? 18.543 -3.917 45.389 1.00 10.90 142 HIS A C 1
ATOM 862 O O . HIS A 1 135 ? 18.708 -2.780 45.798 1.00 13.11 142 HIS A O 1
ATOM 869 N N . TYR A 1 136 ? 19.334 -4.511 44.501 1.00 12.15 143 TYR A N 1
ATOM 870 C CA . TYR A 1 136 ? 20.426 -3.815 43.829 1.00 11.40 143 TYR A CA 1
ATOM 871 C C . TYR A 1 136 ? 20.375 -4.135 42.334 1.00 12.03 143 TYR A C 1
ATOM 872 O O . TYR A 1 136 ? 19.905 -5.195 41.929 1.00 12.54 143 TYR A O 1
ATOM 881 N N . HIS A 1 137 ? 20.906 -3.238 41.507 1.00 12.42 144 HIS A N 1
ATOM 882 C CA . HIS A 1 137 ? 20.886 -3.481 40.071 1.00 11.91 144 HIS A CA 1
ATOM 883 C C . HIS A 1 137 ? 21.878 -2.575 39.346 1.00 11.25 144 HIS A C 1
ATOM 884 O O . HIS A 1 137 ? 22.429 -1.635 39.929 1.00 13.27 144 HIS A O 1
ATOM 891 N N . ASP A 1 138 ? 22.020 -2.804 38.045 1.00 12.09 145 ASP A N 1
ATOM 892 C CA . ASP A 1 138 ? 22.864 -1.931 37.217 1.00 13.69 145 ASP A CA 1
ATOM 893 C C . ASP A 1 138 ? 22.189 -0.595 36.975 1.00 13.17 145 ASP A C 1
ATOM 894 O O . ASP A 1 138 ? 20.968 -0.541 36.820 1.00 13.37 145 ASP A O 1
ATOM 899 N N . HIS A 1 139 ? 22.936 0.494 37.133 1.00 13.84 146 HIS A N 1
ATOM 900 C CA . HIS A 1 139 ? 22.475 1.843 36.757 1.00 12.08 146 HIS A CA 1
ATOM 901 C C . HIS A 1 139 ? 23.158 2.515 35.565 1.00 15.55 146 HIS A C 1
ATOM 902 O O . HIS A 1 139 ? 23.011 3.729 35.423 1.00 14.88 146 HIS A O 1
ATOM 909 N N . ALA A 1 140 ? 24.155 1.859 34.999 1.00 16.88 147 ALA A N 1
ATOM 910 C CA . ALA A 1 140 ? 24.939 2.419 33.880 1.00 16.14 147 ALA A CA 1
ATOM 911 C C . ALA A 1 140 ? 24.930 1.802 32.478 1.00 17.10 147 ALA A C 1
ATOM 912 O O . ALA A 1 140 ? 25.506 2.402 31.540 1.00 17.06 147 ALA A O 1
ATOM 914 N N . MET A 1 141 ? 24.343 0.619 32.308 1.00 14.98 148 MET A N 1
ATOM 915 C CA . MET A 1 141 ? 24.503 -0.101 31.042 1.00 15.37 148 MET A CA 1
ATOM 916 C C . MET A 1 141 ? 23.385 0.269 30.081 1.00 17.85 148 MET A C 1
ATOM 917 O O . MET A 1 141 ? 22.205 0.115 30.380 1.00 17.59 148 MET A O 1
ATOM 922 N N . GLY A 1 142 ? 23.797 0.851 28.963 1.00 19.69 149 GLY A N 1
ATOM 923 C CA . GLY A 1 142 ? 22.970 1.197 27.817 1.00 18.11 149 GLY A CA 1
ATOM 924 C C . GLY A 1 142 ? 22.315 2.564 27.946 1.00 24.26 149 GLY A C 1
ATOM 925 O O . GLY A 1 142 ? 22.312 3.330 26.983 1.00 21.55 149 GLY A O 1
ATOM 926 N N . THR A 1 143 ? 21.992 2.963 29.173 1.00 17.60 150 THR A N 1
ATOM 927 C CA . THR A 1 143 ? 21.483 4.289 29.493 1.00 16.18 150 THR A CA 1
ATOM 928 C C . THR A 1 143 ? 21.883 4.640 30.914 1.00 16.88 150 THR A C 1
ATOM 929 O O . THR A 1 143 ? 22.341 3.771 31.677 1.00 18.99 150 THR A O 1
ATOM 933 N N . GLU A 1 144 ? 21.749 5.915 31.256 1.00 16.73 151 GLU A N 1
ATOM 934 C CA A GLU A 1 144 ? 22.117 6.384 32.584 0.48 21.92 151 GLU A CA 1
ATOM 935 C CA B GLU A 1 144 ? 22.091 6.406 32.583 0.52 21.95 151 GLU A CA 1
ATOM 936 C C . GLU A 1 144 ? 21.132 5.878 33.641 1.00 14.87 151 GLU A C 1
ATOM 937 O O . GLU A 1 144 ? 21.305 6.162 34.818 1.00 16.80 151 GLU A O 1
ATOM 948 N N . HIS A 1 145 ? 20.073 5.188 33.200 1.00 15.17 152 HIS A N 1
ATOM 949 C CA . HIS A 1 145 ? 19.172 4.452 34.106 1.00 15.98 152 HIS A CA 1
ATOM 950 C C . HIS A 1 145 ? 19.394 2.940 34.183 1.00 16.98 152 HIS A C 1
ATOM 951 O O . HIS A 1 145 ? 18.608 2.219 34.813 1.00 16.96 152 HIS A O 1
ATOM 958 N N . GLY A 1 146 ? 20.427 2.463 33.494 1.00 14.34 153 GLY A N 1
ATOM 959 C CA . GLY A 1 146 ? 20.756 1.043 33.459 1.00 15.12 153 GLY A CA 1
ATOM 960 C C . GLY A 1 146 ? 19.751 0.192 32.703 1.00 17.16 153 GLY A C 1
ATOM 961 O O . GLY A 1 146 ? 19.584 -0.993 32.967 1.00 15.29 153 GLY A O 1
ATOM 962 N N . THR A 1 147 ? 19.087 0.773 31.714 1.00 15.03 154 THR A N 1
ATOM 963 C CA . THR A 1 147 ? 18.016 0.052 31.048 1.00 14.99 154 THR A CA 1
ATOM 964 C C . THR A 1 147 ? 18.449 -1.280 30.437 1.00 13.64 154 THR A C 1
ATOM 965 O O . THR A 1 147 ? 17.764 -2.296 30.595 1.00 15.12 154 THR A O 1
ATOM 969 N N . GLU A 1 148 ? 19.594 -1.296 29.750 1.00 15.27 155 GLU A N 1
ATOM 970 C CA . GLU A 1 148 ? 20.063 -2.535 29.150 1.00 14.62 155 GLU A CA 1
ATOM 971 C C . GLU A 1 148 ? 20.566 -3.534 30.212 1.00 14.60 155 GLU A C 1
ATOM 972 O O . GLU A 1 148 ? 20.354 -4.734 30.084 1.00 15.10 155 GLU A O 1
ATOM 978 N N . GLY A 1 149 ? 21.222 -3.040 31.259 1.00 14.67 156 GLY A N 1
ATOM 979 C CA . GLY A 1 149 ? 21.711 -3.927 32.305 1.00 13.92 156 GLY A CA 1
ATOM 980 C C . GLY A 1 149 ? 20.569 -4.637 33.027 1.00 13.16 156 GLY A C 1
ATOM 981 O O . GLY A 1 149 ? 20.604 -5.859 33.206 1.00 15.12 156 GLY A O 1
ATOM 982 N N . VAL A 1 150 ? 19.561 -3.866 33.415 1.00 13.44 157 VAL A N 1
ATOM 983 C CA . VAL A 1 150 ? 18.373 -4.445 34.024 1.00 13.80 157 VAL A CA 1
ATOM 984 C C . VAL A 1 150 ? 17.684 -5.399 33.053 1.00 13.00 157 VAL A C 1
ATOM 985 O O . VAL A 1 150 ? 17.306 -6.520 33.418 1.00 14.96 157 VAL A O 1
ATOM 989 N N . LEU A 1 151 ? 17.514 -4.974 31.799 1.00 13.88 158 LEU A N 1
ATOM 990 C CA . LEU A 1 151 ? 16.880 -5.842 30.812 1.00 15.54 158 LEU A CA 1
ATOM 991 C C . LEU A 1 151 ? 17.537 -7.211 30.741 1.00 14.45 158 LEU A C 1
ATOM 992 O O . LEU A 1 151 ? 16.874 -8.234 30.587 1.00 15.72 158 LEU A O 1
ATOM 997 N N . LYS A 1 152 ? 18.859 -7.222 30.848 1.00 13.43 159 LYS A N 1
ATOM 998 C CA . LYS A 1 152 ? 19.635 -8.430 30.617 1.00 13.87 159 LYS A CA 1
ATOM 999 C C . LYS A 1 152 ? 19.997 -9.235 31.864 1.00 14.14 159 LYS A C 1
ATOM 1000 O O . LYS A 1 152 ? 20.616 -10.287 31.757 1.00 15.41 159 LYS A O 1
ATOM 1006 N N . GLY A 1 153 ? 19.487 -8.817 33.028 1.00 13.78 160 GLY A N 1
ATOM 1007 C CA . GLY A 1 153 ? 19.685 -9.582 34.246 1.00 15.38 160 GLY A CA 1
ATOM 1008 C C . GLY A 1 153 ? 20.537 -9.076 35.377 1.00 15.13 160 GLY A C 1
ATOM 1009 O O . GLY A 1 153 ? 20.702 -9.830 36.376 1.00 13.88 160 GLY A O 1
ATOM 1010 N N . LEU A 1 154 ? 21.035 -7.830 35.320 1.00 11.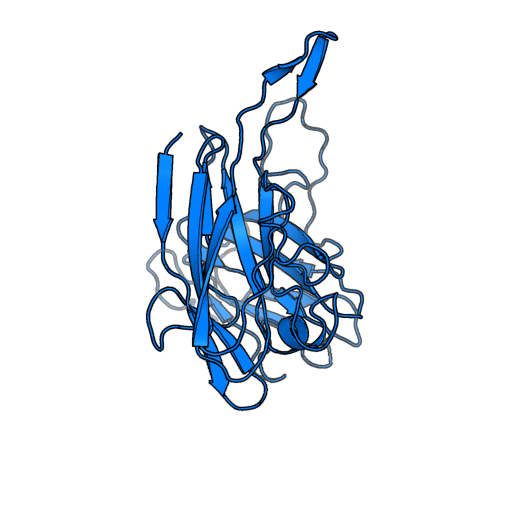50 161 LEU A N 1
ATOM 1011 C CA . LEU A 1 154 ? 21.871 -7.446 36.436 1.00 12.30 161 LEU A CA 1
ATOM 1012 C C . LEU A 1 154 ? 20.958 -6.822 37.495 1.00 13.56 161 LEU A C 1
ATOM 1013 O O . LEU A 1 154 ? 20.853 -5.583 37.679 1.00 12.23 161 LEU A O 1
ATOM 1018 N N . TYR A 1 155 ? 20.511 -7.717 38.374 1.00 13.46 162 TYR A N 1
ATOM 1019 C CA . TYR A 1 155 ? 19.647 -7.357 39.487 1.00 12.17 162 TYR A CA 1
ATOM 1020 C C . TYR A 1 155 ? 19.731 -8.478 40.508 1.00 12.17 162 TYR A C 1
ATOM 1021 O O . TYR A 1 155 ? 19.985 -9.624 40.147 1.00 12.57 162 TYR A O 1
ATOM 1030 N N . GLY A 1 156 ? 19.452 -8.152 41.764 1.00 12.62 163 GLY A N 1
ATOM 1031 C CA . GLY A 1 156 ? 19.418 -9.145 42.831 1.00 14.65 163 GLY A CA 1
ATOM 1032 C C . GLY A 1 156 ? 18.847 -8.540 44.100 1.00 13.86 163 GLY A C 1
ATOM 1033 O O . GLY A 1 156 ? 18.643 -7.318 44.202 1.00 12.68 163 GLY A O 1
ATOM 1034 N N . ALA A 1 157 ? 18.522 -9.399 45.063 1.00 12.42 164 ALA A N 1
ATOM 1035 C CA . ALA A 1 157 ? 17.914 -8.956 46.321 1.00 11.77 164 ALA A CA 1
ATOM 1036 C C . ALA A 1 157 ? 18.905 -8.496 47.379 1.00 12.45 164 ALA A C 1
ATOM 1037 O O . ALA A 1 157 ? 20.015 -9.049 47.488 1.00 13.33 164 ALA A O 1
ATOM 1039 N N . LEU A 1 158 ? 18.507 -7.498 48.160 1.00 12.85 165 LEU A N 1
ATOM 1040 C CA . LEU A 1 158 ? 19.309 -7.018 49.273 1.00 12.58 165 LEU A CA 1
ATOM 1041 C C . LEU A 1 158 ? 18.405 -6.995 50.502 1.00 15.06 165 LEU A C 1
ATOM 1042 O O . LEU A 1 158 ? 17.491 -6.178 50.590 1.00 14.44 165 LEU A O 1
ATOM 1047 N N . VAL A 1 159 ? 18.668 -7.879 51.463 1.00 14.65 166 VAL A N 1
ATOM 1048 C CA . VAL A 1 159 ? 17.775 -8.034 52.602 1.00 12.79 166 VAL A CA 1
ATOM 1049 C C . VAL A 1 159 ? 18.475 -7.454 53.814 1.00 13.71 166 VAL A C 1
ATOM 1050 O O . VAL A 1 159 ? 19.567 -7.916 54.186 1.00 15.25 166 VAL A O 1
ATOM 1054 N N . VAL A 1 160 ? 17.896 -6.408 54.397 1.00 13.24 167 VAL A N 1
ATOM 1055 C CA . VAL A 1 160 ? 18.432 -5.821 55.621 1.00 12.65 167 VAL A CA 1
ATOM 1056 C C . VAL A 1 160 ? 17.489 -6.173 56.774 1.00 13.39 167 VAL A C 1
ATOM 1057 O O . VAL A 1 160 ? 16.330 -5.754 56.807 1.00 14.15 167 VAL A O 1
ATOM 1061 N N . ARG A 1 161 ? 18.008 -6.923 57.744 1.00 14.74 168 ARG A N 1
ATOM 1062 C CA . ARG A 1 161 ? 17.196 -7.482 58.834 1.00 15.56 168 ARG A CA 1
ATOM 1063 C C . ARG A 1 161 ? 17.287 -6.676 60.122 1.00 14.06 168 ARG A C 1
ATOM 1064 O O . ARG A 1 161 ? 18.245 -5.936 60.340 1.00 15.85 168 ARG A O 1
ATOM 1072 N N . ARG A 1 162 ? 16.215 -6.729 60.913 1.00 15.99 169 ARG A N 1
ATOM 1073 C CA . ARG A 1 162 ? 16.191 -6.122 62.237 1.00 19.74 169 ARG A CA 1
ATOM 1074 C C . ARG A 1 162 ? 16.491 -7.178 63.288 1.00 19.82 169 ARG A C 1
ATOM 1075 O O . ARG A 1 162 ? 16.069 -8.324 63.156 1.00 18.49 169 ARG A O 1
ATOM 1083 N N . GLN A 1 163 ? 17.213 -6.781 64.329 1.00 19.94 170 GLN A N 1
ATOM 1084 C CA . GLN A 1 163 ? 17.535 -7.691 65.420 1.00 23.93 170 GLN A CA 1
ATOM 1085 C C . GLN A 1 163 ? 16.240 -8.333 65.898 1.00 18.71 170 GLN A C 1
ATOM 1086 O O . GLN A 1 163 ? 15.243 -7.640 66.139 1.00 23.22 170 GLN A O 1
ATOM 1092 N N . GLY A 1 164 ? 16.260 -9.658 66.009 1.00 22.67 171 GLY A N 1
ATOM 1093 C CA . GLY A 1 164 ? 15.095 -10.411 66.436 1.00 25.51 171 GLY A CA 1
ATOM 1094 C C . GLY A 1 164 ? 14.260 -11.025 65.325 1.00 26.63 171 GLY A C 1
ATOM 1095 O O . GLY A 1 164 ? 13.443 -11.903 65.586 1.00 25.78 171 GLY A O 1
ATOM 1096 N N . ASP A 1 165 ? 14.462 -10.582 64.087 1.00 23.91 172 ASP A N 1
ATOM 1097 C CA . ASP A 1 165 ? 13.694 -11.115 62.964 1.00 20.72 172 ASP A CA 1
ATOM 1098 C C . ASP A 1 165 ? 13.858 -12.627 62.838 1.00 21.24 172 ASP A C 1
ATOM 1099 O O . ASP A 1 165 ? 14.944 -13.167 63.057 1.00 22.17 172 ASP A O 1
ATOM 1104 N N . LEU A 1 166 ? 12.792 -13.306 62.435 1.00 17.98 173 LEU A N 1
ATOM 1105 C CA . LEU A 1 166 ? 12.871 -14.740 62.163 1.00 18.47 173 LEU A CA 1
ATOM 1106 C C . LEU A 1 166 ? 13.588 -15.015 60.845 1.00 22.89 173 LEU A C 1
ATOM 1107 O O . LEU A 1 166 ? 13.434 -14.251 59.881 1.00 19.18 173 LEU A O 1
ATOM 1112 N N . LEU A 1 167 ? 14.319 -16.125 60.773 1.00 21.36 174 LEU A N 1
ATOM 1113 C CA . LEU A 1 167 ? 15.113 -16.434 59.593 1.00 18.76 174 LEU A CA 1
ATOM 1114 C C . LEU A 1 167 ? 14.529 -17.656 58.899 1.00 19.87 174 LEU A C 1
ATOM 1115 O O . LEU A 1 167 ? 13.952 -18.537 59.547 1.00 21.28 174 LEU A O 1
ATOM 1120 N N . PRO A 1 168 ? 14.600 -17.673 57.558 1.00 15.39 175 PRO A N 1
ATOM 1121 C CA . PRO A 1 168 ? 14.029 -18.708 56.696 1.00 18.62 175 PRO A CA 1
ATOM 1122 C C . PRO A 1 168 ? 14.864 -19.971 56.503 1.00 18.38 175 PRO A C 1
ATOM 1123 O O . PRO A 1 168 ? 16.105 -19.938 56.553 1.00 21.91 175 PRO A O 1
ATOM 1127 N N . LYS A 1 169 ? 14.173 -21.072 56.250 1.00 19.35 176 LYS A N 1
ATOM 1128 C CA . LYS A 1 169 ? 14.805 -22.306 55.807 1.00 18.71 176 LYS A CA 1
ATOM 1129 C C . LYS A 1 169 ? 15.069 -22.280 54.292 1.00 19.95 176 LYS A C 1
ATOM 1130 O O . LYS A 1 169 ? 16.106 -22.776 53.823 1.00 21.82 176 LYS A O 1
ATOM 1136 N N . ARG A 1 170 ? 14.124 -21.713 53.536 1.00 18.89 177 ARG A N 1
ATOM 1137 C CA . ARG A 1 170 ? 14.255 -21.597 52.082 1.00 17.78 177 ARG A CA 1
ATOM 1138 C C . ARG A 1 170 ? 14.062 -20.135 51.724 1.00 17.95 177 ARG A C 1
ATOM 1139 O O . ARG A 1 170 ? 13.348 -19.415 52.413 1.00 18.12 177 ARG A O 1
ATOM 1147 N N . GLN A 1 171 ? 14.730 -19.698 50.660 1.00 17.70 178 GLN A N 1
ATOM 1148 C CA . GLN A 1 171 ? 14.664 -18.308 50.235 1.00 17.91 178 GLN A CA 1
ATOM 1149 C C . GLN A 1 171 ? 14.597 -18.224 48.715 1.00 17.01 178 GLN A C 1
ATOM 1150 O O . GLN A 1 171 ? 15.458 -18.775 48.013 1.00 17.28 178 GLN A O 1
ATOM 1156 N N . PHE A 1 172 ? 13.591 -17.513 48.201 1.00 13.60 179 PHE A N 1
ATOM 1157 C CA . PHE A 1 172 ? 13.368 -17.410 46.756 1.00 14.50 179 PHE A CA 1
ATOM 1158 C C . PHE A 1 172 ? 13.366 -15.938 46.356 1.00 13.54 179 PHE A C 1
ATOM 1159 O O . PHE A 1 172 ? 12.749 -15.108 47.032 1.00 16.24 179 PHE A O 1
ATOM 1167 N N . THR A 1 173 ? 14.061 -15.603 45.270 1.00 14.14 180 THR A N 1
ATOM 1168 C CA . THR A 1 173 ? 13.954 -14.260 44.684 1.00 14.43 180 THR A CA 1
ATOM 1169 C C . THR A 1 173 ? 13.122 -14.371 43.407 1.00 12.78 180 THR A C 1
ATOM 1170 O O . THR A 1 173 ? 13.439 -15.169 42.519 1.00 14.65 180 THR A O 1
ATOM 1174 N N A VAL A 1 174 ? 12.044 -13.594 43.336 0.52 12.84 181 VAL A N 1
ATOM 1175 N N B VAL A 1 174 ? 12.048 -13.594 43.315 0.48 12.83 181 VAL A N 1
ATOM 1176 C CA A VAL A 1 174 ? 11.174 -13.587 42.170 0.52 13.06 181 VAL A CA 1
ATOM 1177 C CA B VAL A 1 174 ? 11.212 -13.632 42.125 0.48 13.03 181 VAL A CA 1
ATOM 1178 C C A VAL A 1 174 ? 11.207 -12.200 41.561 0.52 13.77 181 VAL A C 1
ATOM 1179 C C B VAL A 1 174 ? 11.121 -12.239 41.514 0.48 13.71 181 VAL A C 1
ATOM 1180 O O A VAL A 1 174 ? 10.832 -11.226 42.213 0.52 12.93 181 VAL A O 1
ATOM 1181 O O B VAL A 1 174 ? 10.578 -11.308 42.108 0.48 13.52 181 VAL A O 1
ATOM 1188 N N . VAL A 1 175 ? 11.695 -12.105 40.325 1.00 12.78 182 VAL A N 1
ATOM 1189 C CA . VAL A 1 175 ? 11.782 -10.814 39.662 1.00 11.78 182 VAL A CA 1
ATOM 1190 C C . VAL A 1 17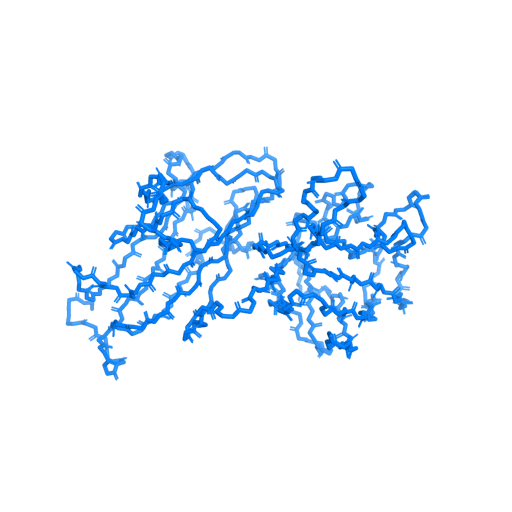5 ? 10.899 -10.803 38.438 1.00 11.73 182 VAL A C 1
ATOM 1191 O O . VAL A 1 175 ? 11.070 -11.630 37.530 1.00 13.46 182 VAL A O 1
ATOM 1195 N N . PHE A 1 176 ? 9.938 -9.881 38.421 1.00 11.96 183 PHE A N 1
ATOM 1196 C CA . PHE A 1 176 ? 9.119 -9.698 37.238 1.00 12.18 183 PHE A CA 1
ATOM 1197 C C . PHE A 1 176 ? 9.801 -8.583 36.443 1.00 11.50 183 PHE A C 1
ATOM 1198 O O . PHE A 1 176 ? 9.701 -7.403 36.797 1.00 14.21 183 PHE A O 1
ATOM 1206 N N . ASN A 1 177 ? 10.450 -8.964 35.336 1.00 13.59 184 ASN A N 1
ATOM 1207 C CA . ASN A 1 177 ? 11.246 -8.032 34.537 1.00 14.25 184 ASN A CA 1
ATOM 1208 C C . ASN A 1 177 ? 10.640 -7.997 33.161 1.00 14.22 184 ASN A C 1
ATOM 1209 O O . ASN A 1 177 ? 10.741 -8.972 32.423 1.00 15.05 184 ASN A O 1
ATOM 1214 N N . ASP A 1 178 ? 10.033 -6.865 32.819 1.00 14.17 185 ASP A N 1
ATOM 1215 C CA . ASP A 1 178 ? 9.180 -6.778 31.658 1.00 15.70 185 ASP A CA 1
ATOM 1216 C C . ASP A 1 178 ? 8.226 -7.974 31.704 1.00 19.57 185 ASP A C 1
ATOM 1217 O O . ASP A 1 178 ? 7.533 -8.153 32.700 1.00 18.71 185 ASP A O 1
ATOM 1222 N N . MET A 1 179 ? 8.207 -8.802 30.666 1.00 16.84 186 MET A N 1
ATOM 1223 C CA . MET A 1 179 ? 7.325 -9.975 30.586 1.00 18.09 186 MET A CA 1
ATOM 1224 C C . MET A 1 179 ? 7.951 -11.293 31.068 1.00 18.41 186 MET A C 1
ATOM 1225 O O . MET A 1 179 ? 7.409 -12.380 30.818 1.00 20.72 186 MET A O 1
ATOM 1230 N N . MET A 1 180 ? 9.130 -11.210 31.672 1.00 16.29 187 MET A N 1
ATOM 1231 C CA . MET A 1 180 ? 9.897 -12.396 32.068 1.00 16.43 187 MET A CA 1
ATOM 1232 C C . MET A 1 180 ? 9.893 -12.560 33.577 1.00 15.93 187 MET A C 1
ATOM 1233 O O . MET A 1 180 ? 9.741 -11.587 34.310 1.00 16.26 187 MET A O 1
ATOM 1238 N N . ILE A 1 181 ? 10.035 -13.798 34.033 1.00 16.54 188 ILE A N 1
ATOM 1239 C CA . ILE A 1 181 ? 10.303 -14.070 35.444 1.00 13.07 188 ILE A CA 1
ATOM 1240 C C . ILE A 1 181 ? 11.756 -14.526 35.527 1.00 14.40 188 ILE A C 1
ATOM 1241 O O . ILE A 1 181 ? 12.130 -15.542 34.951 1.00 16.35 188 ILE A O 1
ATOM 1246 N N . ASN A 1 182 ? 12.590 -13.745 36.205 1.00 13.43 189 ASN A N 1
ATOM 1247 C CA . ASN A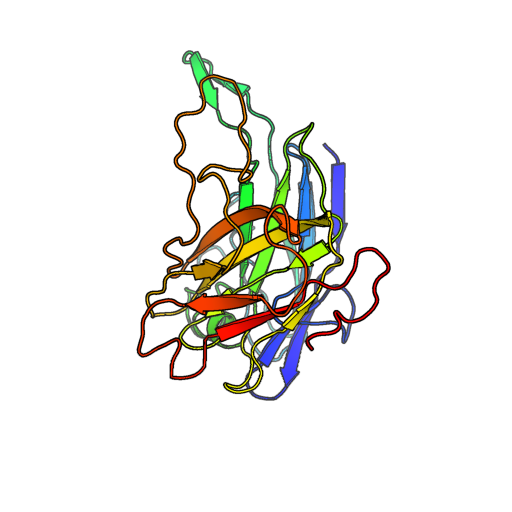 1 182 ? 14.007 -14.065 36.367 1.00 13.47 189 ASN A CA 1
ATOM 1248 C C . ASN A 1 182 ? 14.725 -14.274 35.023 1.00 15.53 189 ASN A C 1
ATOM 1249 O O . ASN A 1 182 ? 15.685 -15.045 34.929 1.00 16.65 189 ASN A O 1
ATOM 1254 N N . ASN A 1 183 ? 14.250 -13.563 34.008 1.00 16.25 190 ASN A N 1
ATOM 1255 C CA . ASN A 1 183 ? 14.790 -13.625 32.640 1.00 15.08 190 ASN A CA 1
ATOM 1256 C C . ASN A 1 183 ? 14.764 -15.027 32.036 1.00 17.63 190 ASN A C 1
ATOM 1257 O O . ASN A 1 183 ? 15.552 -15.342 31.141 1.00 19.93 190 ASN A O 1
ATOM 1262 N N . ARG A 1 184 ? 13.867 -15.874 32.527 1.00 17.49 191 ARG A N 1
ATOM 1263 C CA A ARG A 1 184 ? 13.719 -17.223 31.983 0.71 20.78 191 ARG A CA 1
ATOM 1264 C CA B ARG A 1 184 ? 13.750 -17.216 31.976 0.29 20.76 191 ARG A CA 1
ATOM 1265 C C . ARG A 1 184 ? 12.978 -17.184 30.655 1.00 21.87 191 ARG A C 1
ATOM 1266 O O . ARG A 1 184 ? 12.213 -16.263 30.395 1.00 23.65 191 ARG A O 1
ATOM 1281 N N . ALA A 1 185 ? 13.193 -18.198 29.826 1.00 28.77 192 ALA A N 1
ATOM 1282 C CA . ALA A 1 185 ? 12.403 -18.358 28.610 1.00 33.58 192 ALA A CA 1
ATOM 1283 C C . ALA A 1 185 ? 10.958 -18.624 29.033 1.00 34.87 192 ALA A C 1
ATOM 1284 O O . ALA A 1 185 ? 10.715 -19.047 30.163 1.00 27.70 192 ALA A O 1
ATOM 1286 N N . HIS A 1 186 ? 9.998 -18.364 28.148 1.00 36.65 193 HIS A N 1
ATOM 1287 C CA . HIS A 1 186 ? 8.590 -18.323 28.553 1.00 37.69 193 HIS A CA 1
ATOM 1288 C C . HIS A 1 186 ? 7.981 -19.642 29.052 1.00 40.35 193 HIS A C 1
ATOM 1289 O O . HIS A 1 186 ? 6.961 -19.618 29.742 1.00 40.62 193 HIS A O 1
ATOM 1296 N N . HIS A 1 187 ? 8.579 -20.777 28.689 1.00 36.06 194 HIS A N 1
ATOM 1297 C CA . HIS A 1 187 ? 8.164 -22.077 29.235 1.00 39.58 194 HIS A CA 1
ATOM 1298 C C . HIS A 1 187 ? 8.927 -22.434 30.503 1.00 43.16 194 HIS A C 1
ATOM 1299 O O . HIS A 1 187 ? 8.590 -23.387 31.206 1.00 49.57 194 HIS A O 1
ATOM 1306 N N . ASP A 1 188 ? 9.976 -21.664 30.756 1.00 30.82 195 ASP A N 1
ATOM 1307 C CA . ASP A 1 188 ? 10.990 -21.930 31.779 1.00 32.43 195 ASP A CA 1
ATOM 1308 C C . ASP A 1 188 ? 10.835 -21.266 33.162 1.00 28.46 195 ASP A C 1
ATOM 1309 O O . ASP A 1 188 ? 11.820 -21.169 33.889 1.00 26.39 195 ASP A O 1
ATOM 1314 N N . ALA A 1 189 ? 9.687 -20.665 33.464 1.00 28.45 196 ALA A N 1
ATOM 1315 C CA . ALA A 1 189 ? 9.560 -19.958 34.737 1.00 25.22 196 ALA A CA 1
ATOM 1316 C C . ALA A 1 189 ? 10.050 -20.836 35.888 1.00 21.91 196 ALA A C 1
ATOM 1317 O O . ALA A 1 189 ? 9.847 -22.052 35.886 1.00 24.23 196 ALA A O 1
ATOM 1319 N N . PRO A 1 190 ? 10.715 -20.225 36.875 1.00 18.71 197 PRO A N 1
ATOM 1320 C CA . PRO A 1 190 ? 11.329 -20.975 37.971 1.00 17.21 197 PRO A CA 1
ATOM 1321 C C . PRO A 1 190 ? 10.334 -21.788 38.798 1.00 18.90 197 PRO A C 1
ATOM 1322 O O . PRO A 1 190 ? 9.241 -21.325 39.116 1.00 19.96 197 PRO A O 1
ATOM 1326 N N . THR A 1 191 ? 10.725 -23.014 39.115 1.00 20.64 198 THR A N 1
ATOM 1327 C CA . THR A 1 191 ? 10.033 -23.821 40.106 1.00 19.20 198 THR A CA 1
ATOM 1328 C C . THR A 1 191 ? 10.784 -23.665 41.417 1.00 21.92 198 THR A C 1
ATOM 1329 O O . THR A 1 191 ? 11.993 -23.917 41.476 1.00 24.81 198 THR A O 1
ATOM 1333 N N . PHE A 1 192 ? 10.088 -23.226 42.464 1.00 17.05 199 PHE A N 1
ATOM 1334 C CA . PHE A 1 192 ? 10.692 -23.070 43.782 1.00 16.80 199 PHE A CA 1
ATOM 1335 C C . PHE A 1 192 ? 10.163 -24.187 44.671 1.00 18.39 199 PHE A C 1
ATOM 1336 O O . PHE A 1 192 ? 8.987 -24.523 44.595 1.00 20.17 199 PHE A O 1
ATOM 1344 N N . GLU A 1 193 ? 11.026 -24.766 45.498 1.00 19.70 200 GLU A N 1
ATOM 1345 C CA . GLU A 1 193 ? 10.639 -25.945 46.268 1.00 18.19 200 GLU A CA 1
ATOM 1346 C C . GLU A 1 193 ? 10.904 -25.799 47.752 1.00 19.34 200 GLU A C 1
ATOM 1347 O O . GLU A 1 193 ? 11.919 -25.253 48.167 1.00 21.66 200 GLU A O 1
ATOM 1353 N N . ALA A 1 194 ? 9.958 -26.291 48.550 1.00 18.81 201 ALA A N 1
ATOM 1354 C CA . ALA A 1 194 ? 10.106 -26.340 49.994 1.00 18.86 201 ALA A CA 1
ATOM 1355 C C . ALA A 1 194 ? 9.413 -27.598 50.511 1.00 17.17 201 ALA A C 1
ATOM 1356 O O . ALA A 1 194 ? 8.633 -28.221 49.798 1.00 21.24 201 ALA A O 1
ATOM 1358 N N . ASN A 1 195 ? 9.694 -27.953 51.758 1.00 20.13 202 ASN A N 1
ATOM 1359 C CA . ASN A 1 195 ? 9.011 -29.077 52.390 1.00 20.32 202 ASN A CA 1
ATOM 1360 C C . ASN A 1 195 ? 7.907 -28.562 53.287 1.00 20.53 202 ASN A C 1
ATOM 1361 O O . ASN A 1 195 ? 8.040 -27.505 53.897 1.00 18.32 202 ASN A O 1
ATOM 1366 N N . LEU A 1 196 ? 6.826 -29.327 53.380 1.00 20.27 203 LEU A N 1
ATOM 1367 C CA . LEU A 1 196 ? 5.685 -28.925 54.176 1.00 19.12 203 LEU A CA 1
ATOM 1368 C C . LEU A 1 196 ? 6.136 -28.510 55.569 1.00 18.89 203 LEU A C 1
ATOM 1369 O O . LEU A 1 196 ? 6.868 -29.240 56.260 1.00 21.45 203 LEU A O 1
ATOM 1374 N N . GLY A 1 197 ? 5.691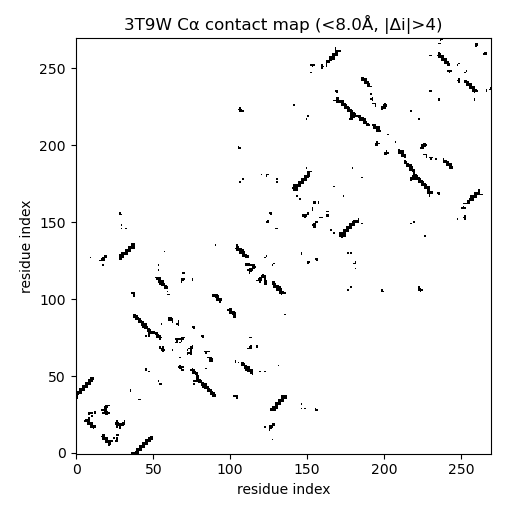 -27.334 55.994 1.00 17.78 204 GLY A N 1
ATOM 1375 C CA . GLY A 1 197 ? 6.010 -26.841 57.321 1.00 18.44 204 GLY A CA 1
ATOM 1376 C C . GLY A 1 197 ? 7.237 -25.954 57.452 1.00 18.09 204 GLY A C 1
ATOM 1377 O O . GLY A 1 197 ? 7.436 -25.334 58.489 1.00 18.99 204 GLY A O 1
ATOM 1378 N N . GLU A 1 198 ? 8.063 -25.893 56.409 1.00 18.03 205 GLU A N 1
ATOM 1379 C CA . GLU A 1 198 ? 9.254 -25.041 56.439 1.00 20.53 205 GLU A CA 1
ATOM 1380 C C . GLU A 1 198 ? 8.927 -23.551 56.368 1.00 17.03 205 GLU A C 1
ATOM 1381 O O . GLU A 1 198 ? 7.951 -23.153 55.729 1.00 18.36 205 GLU A O 1
ATOM 1387 N N . ARG A 1 199 ? 9.752 -22.738 57.016 1.00 18.19 206 ARG A N 1
ATOM 1388 C CA . ARG A 1 199 ? 9.638 -21.280 56.918 1.00 14.26 206 ARG A CA 1
ATOM 1389 C C . ARG A 1 199 ? 10.319 -20.846 55.627 1.00 20.67 206 ARG A C 1
ATOM 1390 O O . ARG A 1 199 ? 11.516 -21.061 55.456 1.00 18.82 206 ARG A O 1
ATOM 1398 N N . VAL A 1 200 ? 9.553 -20.213 54.741 1.00 16.64 207 VAL A N 1
ATOM 1399 C CA . VAL A 1 200 ? 10.011 -19.860 53.405 1.00 15.90 207 VAL A CA 1
ATOM 1400 C C . VAL A 1 200 ? 9.935 -18.348 53.226 1.00 14.87 207 VAL A C 1
ATOM 1401 O O . VAL A 1 200 ? 8.918 -17.719 53.524 1.00 17.33 207 VAL A O 1
ATOM 1405 N N . GLU A 1 201 ? 11.019 -17.765 52.732 1.00 15.06 208 GLU A N 1
ATOM 1406 C CA . GLU A 1 201 ? 11.063 -16.328 52.479 1.00 14.90 208 GLU A CA 1
ATOM 1407 C C . GLU A 1 201 ? 10.988 -16.058 50.985 1.00 15.66 208 GLU A C 1
ATOM 1408 O O . GLU A 1 201 ? 11.710 -16.679 50.195 1.00 15.93 208 GLU A O 1
ATOM 1414 N N . TRP A 1 202 ? 10.089 -15.149 50.604 1.00 15.51 209 TRP A N 1
ATOM 1415 C CA . TRP A 1 202 ? 9.970 -14.700 49.216 1.00 14.89 209 TRP A CA 1
ATOM 1416 C C . TRP A 1 202 ? 10.433 -13.251 49.129 1.00 12.50 209 TRP A C 1
ATOM 1417 O O . TRP A 1 202 ? 10.038 -12.414 49.946 1.00 13.55 209 TRP A O 1
ATOM 1428 N N . ILE A 1 203 ? 11.296 -12.950 48.151 1.00 13.44 210 ILE A N 1
ATOM 1429 C CA . ILE A 1 203 ? 11.676 -11.565 47.873 1.00 14.05 210 ILE A CA 1
ATOM 1430 C C . ILE A 1 203 ? 11.219 -11.259 46.468 1.00 13.03 210 ILE A C 1
ATOM 1431 O O . ILE A 1 203 ? 11.636 -11.927 45.510 1.00 15.75 210 ILE A O 1
ATOM 1436 N N . ALA A 1 204 ? 10.315 -10.291 46.364 1.00 11.29 211 ALA A N 1
ATOM 1437 C CA . ALA A 1 204 ? 9.726 -9.925 45.080 1.00 11.04 211 ALA A CA 1
ATOM 1438 C C . ALA A 1 204 ? 10.285 -8.584 44.597 1.00 10.58 211 ALA A C 1
ATOM 1439 O O . ALA A 1 204 ? 10.296 -7.610 45.348 1.00 12.07 211 ALA A O 1
ATOM 1441 N N . ILE A 1 205 ? 10.731 -8.547 43.340 1.00 11.60 212 ILE A N 1
ATOM 1442 C CA . ILE A 1 205 ? 11.298 -7.327 42.739 1.00 12.21 212 ILE A CA 1
ATOM 1443 C C . ILE A 1 205 ? 10.677 -7.104 41.370 1.00 11.02 212 ILE A C 1
ATOM 1444 O O . ILE A 1 205 ? 10.569 -8.051 40.608 1.00 11.77 212 ILE A O 1
ATOM 1449 N N . GLY A 1 206 ? 10.197 -5.889 41.097 1.00 12.95 213 GLY A N 1
ATOM 1450 C CA . GLY A 1 206 ? 9.805 -5.535 39.739 1.00 12.27 213 GLY A CA 1
ATOM 1451 C C . GLY A 1 206 ? 10.893 -4.776 38.992 1.00 11.77 213 GLY A C 1
ATOM 1452 O O . GLY A 1 206 ? 11.594 -3.963 39.597 1.00 12.16 213 GLY A O 1
ATOM 1453 N N . HIS A 1 207 ? 10.930 -4.925 37.670 1.00 13.50 214 HIS A N 1
ATOM 1454 C CA . HIS A 1 207 ? 11.870 -4.177 36.835 1.00 11.70 214 HIS A CA 1
ATOM 1455 C C . HIS A 1 207 ? 11.281 -3.988 35.455 1.00 11.56 214 HIS A C 1
ATOM 1456 O O . HIS A 1 207 ? 10.425 -4.766 35.020 1.00 12.85 214 HIS A O 1
ATOM 1463 N N . GLY A 1 208 ? 11.831 -3.021 34.728 1.00 12.21 215 GLY A N 1
ATOM 1464 C CA . GLY A 1 208 ? 11.431 -2.848 33.349 1.00 14.67 215 GLY A CA 1
ATOM 1465 C C . GLY A 1 208 ? 10.373 -1.805 33.137 1.00 13.41 215 GLY A C 1
ATOM 1466 O O . GLY A 1 208 ? 10.422 -0.724 33.728 1.00 12.38 215 GLY A O 1
ATOM 1467 N N . SER A 1 209 ? 9.611 -2.029 32.085 1.00 13.57 216 SER A N 1
ATOM 1468 C CA . SER A 1 209 ? 8.573 -1.124 31.606 1.00 14.90 216 SER A CA 1
ATOM 1469 C C . SER A 1 209 ? 7.098 -1.461 31.745 1.00 17.04 216 SER A C 1
ATOM 1470 O O . SER A 1 209 ? 6.252 -0.764 31.181 1.00 18.79 216 SER A O 1
ATOM 1473 N N . ASN A 1 210 ? 6.799 -2.590 32.375 1.00 15.19 217 ASN A N 1
ATOM 1474 C CA . ASN A 1 210 ? 5.440 -3.117 32.411 1.00 15.44 217 ASN A CA 1
ATOM 1475 C C . ASN A 1 210 ? 4.920 -3.186 33.846 1.00 13.16 217 ASN A C 1
ATOM 1476 O O . ASN A 1 210 ? 5.707 -3.205 34.800 1.00 13.68 217 ASN A O 1
ATOM 1481 N N . PHE A 1 211 ? 3.595 -3.224 33.986 1.00 13.68 218 PHE A N 1
ATOM 1482 C CA . PHE A 1 211 ? 2.959 -3.309 35.315 1.00 12.77 218 PHE A CA 1
ATOM 1483 C C . PHE A 1 211 ? 2.514 -4.737 35.605 1.00 12.54 218 PHE A C 1
ATOM 1484 O O . PHE A 1 211 ? 2.194 -5.498 34.687 1.00 13.06 218 PHE A O 1
ATOM 1492 N N . HIS A 1 212 ? 2.538 -5.113 36.888 1.00 12.70 219 HIS A N 1
ATOM 1493 C CA . HIS A 1 212 ? 2.286 -6.505 37.274 1.00 11.31 219 HIS A CA 1
ATOM 1494 C C . HIS A 1 212 ? 1.630 -6.609 38.644 1.00 11.51 219 HIS A C 1
ATOM 1495 O O . HIS A 1 212 ? 1.713 -5.681 39.438 1.00 13.29 219 HIS A O 1
ATOM 1502 N N . THR A 1 213 ? 1.003 -7.756 38.912 1.00 11.87 220 THR A N 1
ATOM 1503 C CA . THR A 1 213 ? 0.520 -8.080 40.263 1.00 12.61 220 THR A CA 1
ATOM 1504 C C . THR A 1 213 ? 1.001 -9.484 40.624 1.00 13.06 220 THR A C 1
ATOM 1505 O O . THR A 1 213 ? 0.687 -10.452 39.932 1.00 15.53 220 THR A O 1
ATOM 1509 N N . PHE A 1 214 ? 1.806 -9.590 41.671 1.00 11.66 221 PHE A N 1
ATOM 1510 C CA . PHE A 1 214 ? 2.354 -10.878 42.087 1.00 12.03 221 PHE A CA 1
ATOM 1511 C C . PHE A 1 214 ? 1.396 -11.610 43.012 1.00 14.12 221 PHE A C 1
ATOM 1512 O O . PHE A 1 214 ? 1.000 -11.069 44.042 1.00 13.70 221 PHE A O 1
ATOM 1520 N N . HIS A 1 215 ? 1.049 -12.840 42.656 1.00 14.30 222 HIS A N 1
ATOM 1521 C CA . HIS A 1 215 ? 0.057 -13.614 43.422 1.00 12.47 222 HIS A CA 1
ATOM 1522 C C . HIS A 1 215 ? 0.582 -15.018 43.717 1.00 13.64 222 HIS A C 1
ATOM 1523 O O . HIS A 1 215 ? 1.158 -15.666 42.842 1.00 15.72 222 HIS A O 1
ATOM 1530 N N . LEU A 1 216 ? 0.341 -15.494 44.938 1.00 12.87 223 LEU A N 1
ATOM 1531 C CA . LEU A 1 216 ? 0.731 -16.839 45.347 1.00 13.48 223 LEU A CA 1
ATOM 1532 C C . LEU A 1 216 ? -0.514 -17.648 45.736 1.00 15.48 223 LEU A C 1
ATOM 1533 O O . LEU A 1 216 ? -1.240 -17.261 46.639 1.00 17.34 223 LEU A O 1
ATOM 1538 N N . HIS A 1 217 ? -0.781 -18.748 45.037 1.00 13.82 224 HIS A N 1
ATOM 1539 C CA . HIS A 1 217 ? -1.897 -19.633 45.428 1.00 15.17 224 HIS A CA 1
ATOM 1540 C C . HIS A 1 217 ? -1.612 -20.277 46.770 1.00 16.28 224 HIS A C 1
ATOM 1541 O O . HIS A 1 217 ? -0.479 -20.663 47.043 1.00 15.42 224 HIS A O 1
ATOM 1548 N N . GLY A 1 218 ? -2.663 -20.437 47.579 1.00 15.47 225 GLY A N 1
ATOM 1549 C CA . GLY A 1 218 ? -2.600 -21.250 48.790 1.00 16.58 225 GLY A CA 1
ATOM 1550 C C . GLY A 1 218 ? -1.831 -20.690 49.971 1.00 17.93 225 GLY A C 1
ATOM 1551 O O . GLY A 1 218 ? -1.700 -21.349 51.003 1.00 16.62 225 GLY A O 1
ATOM 1552 N N . HIS A 1 219 ? -1.312 -19.475 49.820 1.00 15.20 226 HIS A N 1
ATOM 1553 C CA . HIS A 1 219 ? -0.499 -18.851 50.842 1.00 14.22 226 HIS A CA 1
ATOM 1554 C C . HIS A 1 219 ? -0.863 -17.380 50.932 1.00 16.13 226 HIS A C 1
ATOM 1555 O O . HIS A 1 219 ? -1.451 -16.824 50.000 1.00 18.46 226 HIS A O 1
ATOM 1562 N N . ARG A 1 220 ? -0.554 -16.774 52.067 1.00 14.25 227 ARG A N 1
ATOM 1563 C CA . ARG A 1 220 ? -0.914 -15.381 52.326 1.00 14.74 227 ARG A CA 1
ATOM 1564 C C . ARG A 1 220 ? 0.026 -14.784 53.351 1.00 13.77 227 ARG A C 1
ATOM 1565 O O . ARG A 1 220 ? 0.699 -15.510 54.088 1.00 15.49 227 ARG A O 1
ATOM 1573 N N . TRP A 1 221 ? 0.100 -13.462 53.397 1.00 13.52 228 TRP A N 1
ATOM 1574 C CA . TRP A 1 221 ? 1.017 -12.791 54.309 1.00 13.02 228 TRP A CA 1
ATOM 1575 C C . TRP A 1 221 ? 0.449 -11.437 54.702 1.00 12.08 228 TRP A C 1
ATOM 1576 O O . TRP A 1 221 ? -0.413 -10.885 54.015 1.00 13.99 228 TRP A O 1
ATOM 1587 N N . LEU A 1 222 ? 0.925 -10.892 55.821 1.00 14.49 229 LEU A N 1
ATOM 1588 C CA . LEU A 1 222 ? 0.440 -9.595 56.272 1.00 15.12 229 LEU A CA 1
ATOM 1589 C C . LEU A 1 222 ? 1.159 -8.488 55.493 1.00 14.69 229 LEU A C 1
ATOM 1590 O O . LEU A 1 222 ? 2.381 -8.599 55.265 1.00 15.81 229 LEU A O 1
ATOM 1595 N N . ASP A 1 223 ? 0.464 -7.412 55.124 1.00 14.00 230 ASP A N 1
ATOM 1596 C CA . ASP A 1 223 ? 1.143 -6.456 54.264 1.00 12.69 230 ASP A CA 1
ATOM 1597 C C . ASP A 1 223 ? 1.802 -5.430 55.184 1.00 15.30 230 ASP A C 1
ATOM 1598 O O . ASP A 1 223 ? 1.331 -4.305 55.362 1.00 17.26 230 ASP A O 1
ATOM 1603 N N . ASN A 1 224 ? 3.058 -5.718 55.471 1.00 15.15 231 ASN A N 1
ATOM 1604 C CA . ASN A 1 224 ? 3.907 -4.924 56.357 1.00 14.79 231 ASN A CA 1
ATOM 1605 C C . ASN A 1 224 ? 5.333 -5.345 56.034 1.00 17.37 231 ASN A C 1
ATOM 1606 O O . ASN A 1 224 ? 5.548 -5.976 55.009 1.00 16.51 231 ASN A O 1
ATOM 1611 N N . ARG A 1 225 ? 6.317 -4.947 56.835 1.00 16.15 232 ARG A N 1
ATOM 1612 C CA . ARG A 1 225 ? 7.704 -5.246 56.469 1.00 15.89 232 ARG A CA 1
ATOM 1613 C C . ARG A 1 225 ? 8.001 -6.741 56.330 1.00 18.47 232 ARG A C 1
ATOM 1614 O O . ARG A 1 225 ? 8.550 -7.179 55.316 1.00 17.07 232 ARG A O 1
ATOM 1622 N N . THR A 1 226 ? 7.700 -7.515 57.377 1.00 16.39 233 THR A N 1
ATOM 1623 C CA . THR A 1 226 ? 8.091 -8.929 57.421 1.00 17.01 233 THR A CA 1
ATOM 1624 C C . THR A 1 226 ? 7.045 -9.932 56.939 1.00 12.74 233 THR A C 1
ATOM 1625 O O . THR A 1 226 ? 7.354 -11.108 56.729 1.00 15.41 233 THR A O 1
ATOM 1629 N N . GLY A 1 227 ? 5.807 -9.473 56.746 1.00 14.37 234 GLY A N 1
ATOM 1630 C CA . GLY A 1 227 ? 4.717 -10.378 56.413 1.00 16.66 234 GLY A CA 1
ATOM 1631 C C . GLY A 1 227 ? 4.044 -11.022 57.616 1.00 15.31 234 GLY A C 1
ATOM 1632 O O . GLY A 1 227 ? 3.148 -11.854 57.454 1.00 18.59 234 GLY A O 1
ATOM 1633 N N A MET A 1 228 ? 4.491 -10.644 58.815 0.52 15.18 235 MET A N 1
ATOM 1634 N N B MET A 1 228 ? 4.464 -10.645 58.818 0.48 15.24 235 MET A N 1
ATOM 1635 C CA A MET A 1 228 ? 3.993 -11.230 60.061 0.52 18.10 235 MET A CA 1
ATOM 1636 C CA B MET A 1 228 ? 3.893 -11.241 60.020 0.48 17.98 235 MET A CA 1
ATOM 1637 C C A MET A 1 228 ? 3.631 -10.141 61.065 0.52 17.80 235 MET A C 1
ATOM 1638 C C B MET A 1 228 ? 3.651 -10.179 61.080 0.48 17.80 235 MET A C 1
ATOM 1639 O O A MET A 1 228 ? 4.233 -9.069 61.075 0.52 17.49 235 MET A O 1
ATOM 1640 O O B MET A 1 228 ? 4.355 -9.173 61.142 0.48 17.49 235 MET A O 1
ATOM 1649 N N . ARG A 1 229 ? 2.653 -10.425 61.922 1.00 20.35 236 ARG A N 1
ATOM 1650 C CA . ARG A 1 229 ? 2.178 -9.440 62.884 1.00 25.55 236 ARG A CA 1
ATOM 1651 C C . ARG A 1 229 ? 3.258 -9.038 63.876 1.00 30.26 236 ARG A C 1
ATOM 1652 O O . ARG A 1 229 ? 3.865 -9.892 64.513 1.00 31.67 236 ARG A O 1
ATOM 1660 N N . THR A 1 230 ? 3.513 -7.732 63.961 1.00 32.14 237 THR A N 1
ATOM 1661 C CA . THR A 1 230 ? 4.535 -7.184 64.854 1.00 39.71 237 THR A CA 1
ATOM 1662 C C . THR A 1 230 ? 4.070 -6.951 66.302 1.00 39.58 237 THR A C 1
ATOM 1663 O O . THR A 1 230 ? 4.891 -6.905 67.218 1.00 46.62 237 THR A O 1
ATOM 1667 N N . SER A 1 231 ? 2.760 -6.812 66.498 1.00 34.20 238 SER A N 1
ATOM 1668 C CA . SER A 1 231 ? 2.181 -6.571 67.821 1.00 26.46 238 SER A CA 1
ATOM 1669 C C . SER A 1 231 ? 0.676 -6.754 67.764 1.00 31.55 238 SER A C 1
ATOM 1670 O O . SER A 1 231 ? 0.111 -6.978 66.696 1.00 28.36 238 SER A O 1
ATOM 1673 N N . GLU A 1 232 ? 0.016 -6.610 68.908 1.00 32.88 239 GLU A N 1
ATOM 1674 C CA . GLU A 1 232 ? -1.436 -6.728 68.962 1.00 27.57 239 GLU A CA 1
ATOM 1675 C C . GLU A 1 232 ? -2.130 -5.591 68.211 1.00 32.96 239 GLU A C 1
ATOM 1676 O O . GLU A 1 232 ? -3.298 -5.709 67.837 1.00 37.89 239 GLU A O 1
ATOM 1682 N N . TYR A 1 233 ? -1.414 -4.490 67.996 1.00 26.74 240 TYR A N 1
ATOM 1683 C CA . TYR A 1 233 ? -2.019 -3.307 67.394 1.00 26.64 240 TYR A CA 1
ATOM 1684 C C . TYR A 1 233 ? -1.833 -3.195 65.879 1.00 28.75 240 TYR A C 1
ATOM 1685 O O . TYR A 1 233 ? -2.319 -2.244 65.263 1.00 31.45 240 TYR A O 1
ATOM 1694 N N . ASP A 1 234 ? -1.134 -4.153 65.283 1.00 26.39 241 ASP A N 1
ATOM 1695 C CA . ASP A 1 234 ? -0.824 -4.077 63.855 1.00 23.93 241 ASP A CA 1
ATOM 1696 C C . ASP A 1 234 ? -2.121 -4.198 63.038 1.00 19.92 241 ASP A C 1
ATOM 1697 O O . ASP A 1 234 ? -2.773 -5.235 63.064 1.00 24.95 241 ASP A O 1
ATOM 1702 N N . PRO A 1 235 ? -2.526 -3.114 62.350 1.00 19.67 242 PRO A N 1
ATOM 1703 C CA . PRO A 1 235 ? -3.659 -2.934 61.430 1.00 21.06 242 PRO A CA 1
ATOM 1704 C C . PRO A 1 235 ? -3.513 -3.549 60.034 1.00 18.47 242 PRO A C 1
ATOM 1705 O O . PRO A 1 235 ? -4.478 -3.494 59.275 1.00 20.82 242 PRO A O 1
ATOM 1709 N N . SER A 1 236 ? -2.297 -3.947 59.664 1.00 20.43 243 SER A N 1
ATOM 1710 C CA . SER A 1 236 ? -1.997 -4.367 58.289 1.00 23.33 243 SER A CA 1
ATOM 1711 C C . SER A 1 236 ? -2.944 -5.468 57.823 1.00 20.01 243 SER A C 1
ATOM 1712 O O . SER A 1 236 ? -3.174 -6.441 58.541 1.00 24.06 243 SER A O 1
ATOM 1715 N N . PRO A 1 237 ? -3.491 -5.321 56.613 1.00 17.91 244 PRO A N 1
ATOM 1716 C CA . PRO A 1 237 ? -4.352 -6.366 56.034 1.00 17.92 244 PRO A CA 1
ATOM 1717 C C . PRO A 1 237 ? -3.577 -7.614 55.632 1.00 17.98 244 PRO A C 1
ATOM 1718 O O . PRO A 1 237 ? -2.398 -7.539 55.295 1.00 15.53 244 PRO A O 1
ATOM 1722 N N . LEU A 1 238 ? -4.250 -8.757 55.668 1.00 16.52 245 LEU A N 1
ATOM 1723 C CA . LEU A 1 238 ? -3.716 -9.991 55.119 1.00 12.77 245 LEU A CA 1
ATOM 1724 C C . LEU A 1 238 ? -4.008 -9.957 53.627 1.00 12.84 245 LEU A C 1
ATOM 1725 O O . LEU A 1 238 ? -5.113 -9.589 53.222 1.00 14.60 245 LEU A O 1
ATOM 1730 N N . ILE A 1 239 ? -3.002 -10.299 52.815 1.00 13.08 246 ILE A N 1
ATOM 1731 C CA . ILE A 1 239 ? -3.117 -10.270 51.356 1.00 13.08 246 ILE A CA 1
ATOM 1732 C C . ILE A 1 239 ? -2.487 -11.517 50.750 1.00 11.97 246 ILE A C 1
ATOM 1733 O O . ILE A 1 239 ? -1.738 -12.237 51.431 1.00 14.31 246 ILE A O 1
ATOM 1738 N N . ASP A 1 240 ? -2.952 -11.928 49.573 1.00 12.35 247 ASP A N 1
ATOM 1739 C CA . ASP A 1 240 ? -2.255 -12.909 48.729 1.00 12.73 247 ASP A CA 1
ATOM 1740 C C . ASP A 1 240 ? -1.672 -12.415 47.410 1.00 12.52 247 ASP A C 1
ATOM 1741 O O . ASP A 1 240 ? -1.305 -13.236 46.562 1.00 12.53 247 ASP A O 1
ATOM 1746 N N . ILE A 1 241 ? -1.778 -11.116 47.175 1.00 12.25 248 ILE A N 1
ATOM 1747 C CA . ILE A 1 241 ? -1.389 -10.526 45.893 1.00 12.56 248 ILE A CA 1
ATOM 1748 C C . ILE A 1 241 ? -0.985 -9.086 46.158 1.00 12.77 248 ILE A C 1
ATOM 1749 O O . ILE A 1 241 ? -1.540 -8.430 47.043 1.00 13.51 248 ILE A O 1
ATOM 1754 N N A LYS A 1 242 ? -0.007 -8.592 45.400 0.60 12.16 249 LYS A N 1
ATOM 1755 N N B LYS A 1 242 ? -0.017 -8.591 45.397 0.40 12.18 249 LYS A N 1
ATOM 1756 C CA A LYS A 1 242 ? 0.499 -7.232 45.577 0.60 12.63 249 LYS A CA 1
ATOM 1757 C CA B LYS A 1 242 ? 0.419 -7.213 45.551 0.40 12.65 249 LYS A CA 1
ATOM 1758 C C A LYS A 1 242 ? 1.054 -6.700 44.256 0.60 12.24 249 LYS A C 1
ATOM 1759 C C B LYS A 1 242 ? 1.022 -6.702 44.250 0.40 12.30 249 LYS A C 1
ATOM 1760 O O A LYS A 1 242 ? 1.704 -7.443 43.519 0.60 14.65 249 LYS A O 1
ATOM 1761 O O B LYS A 1 242 ? 1.669 -7.456 43.523 0.40 14.60 249 LYS A O 1
ATOM 1772 N N . ASP A 1 243 ? 0.822 -5.417 43.976 1.00 12.01 250 ASP A N 1
ATOM 1773 C CA . ASP A 1 243 ? 1.425 -4.769 42.802 1.00 11.82 250 ASP A CA 1
ATOM 1774 C C . ASP A 1 243 ? 2.934 -4.975 42.815 1.00 14.59 250 ASP A C 1
ATOM 1775 O O . ASP A 1 243 ? 3.551 -4.903 43.869 1.00 14.16 250 ASP A O 1
ATOM 1780 N N . LEU A 1 244 ? 3.532 -5.329 41.677 1.00 12.71 251 LEU A N 1
ATOM 1781 C CA . LEU A 1 244 ? 4.989 -5.358 41.643 1.00 11.02 251 LEU A CA 1
ATOM 1782 C C . LEU A 1 244 ? 5.414 -4.648 40.377 1.00 13.03 251 LEU A C 1
ATOM 1783 O O . LEU A 1 244 ? 5.756 -5.297 39.376 1.00 13.15 251 LEU A O 1
ATOM 1788 N N . ASN A 1 245 ? 5.677 -3.369 40.523 1.00 12.31 252 ASN A N 1
ATOM 1789 C CA . ASN A 1 245 ? 5.963 -2.543 39.363 1.00 11.10 252 ASN A CA 1
ATOM 1790 C C . ASN A 1 245 ? 7.441 -2.182 39.310 1.00 11.48 252 ASN A C 1
ATOM 1791 O O . ASN A 1 245 ? 8.183 -2.483 40.242 1.00 13.51 252 ASN A O 1
ATOM 1796 N N . PRO A 1 246 ? 7.881 -1.508 38.247 1.00 10.94 253 PRO A N 1
ATOM 1797 C CA . PRO A 1 246 ? 9.332 -1.362 38.124 1.00 11.36 253 PRO A CA 1
ATOM 1798 C C . PRO A 1 246 ? 9.995 -0.598 39.268 1.00 12.12 253 PRO A C 1
ATOM 1799 O O . PRO A 1 246 ? 9.581 0.497 39.663 1.00 12.01 253 PRO A O 1
ATOM 1803 N N . GLY A 1 247 ? 11.053 -1.214 39.803 1.00 11.68 254 GLY A N 1
ATOM 1804 C CA . GLY A 1 247 ? 11.817 -0.652 40.910 1.00 13.37 254 GLY A CA 1
ATOM 1805 C C . GLY A 1 247 ? 11.312 -1.015 42.306 1.00 11.63 254 GLY A C 1
ATOM 1806 O O . GLY A 1 247 ? 11.982 -0.748 43.310 1.00 12.65 254 GLY A O 1
ATOM 1807 N N . VAL A 1 248 ? 10.112 -1.570 42.371 1.00 11.66 255 VAL A N 1
ATOM 1808 C CA . VAL A 1 248 ? 9.497 -1.899 43.650 1.00 12.41 255 VAL A CA 1
ATOM 1809 C C . VAL A 1 248 ? 9.996 -3.252 44.172 1.00 12.05 255 VAL A C 1
ATOM 1810 O O . VAL A 1 248 ? 10.152 -4.197 43.405 1.00 13.28 255 VAL A O 1
ATOM 1814 N N . SER A 1 249 ? 10.240 -3.327 45.480 1.00 13.97 256 SER A N 1
ATOM 1815 C CA . SER A 1 249 ? 10.547 -4.609 46.117 1.00 12.40 256 SER A CA 1
ATOM 1816 C C . SER A 1 249 ? 9.782 -4.738 47.436 1.00 12.24 256 SER A C 1
ATOM 1817 O O . SER A 1 249 ? 9.485 -3.748 48.111 1.00 13.40 256 SER A O 1
ATOM 1820 N N . PHE A 1 250 ? 9.488 -5.981 47.786 1.00 12.66 257 PHE A N 1
ATOM 1821 C CA . PHE A 1 250 ? 8.909 -6.305 49.084 1.00 12.64 257 PHE A CA 1
ATOM 1822 C C . PHE A 1 250 ? 9.247 -7.756 49.388 1.00 13.77 257 PHE A C 1
ATOM 1823 O O . PHE A 1 250 ? 9.722 -8.493 48.526 1.00 14.48 257 PHE A O 1
ATOM 1831 N N . GLY A 1 251 ? 9.061 -8.181 50.628 1.00 12.36 258 GLY A N 1
ATOM 1832 C CA . GLY A 1 251 ? 9.297 -9.579 50.920 1.00 12.26 258 GLY A CA 1
ATOM 1833 C C . GLY A 1 251 ? 8.410 -10.033 52.060 1.00 11.04 258 GLY A C 1
ATOM 1834 O O . GLY A 1 251 ? 7.783 -9.211 52.718 1.00 14.33 258 GLY A O 1
ATOM 1835 N N . PHE A 1 252 ? 8.379 -11.338 52.278 1.00 12.98 259 PHE A N 1
ATOM 1836 C CA . PHE A 1 252 ? 7.615 -11.884 53.388 1.00 12.80 259 PHE A CA 1
ATOM 1837 C C . PHE A 1 252 ? 8.048 -13.313 53.650 1.00 12.75 259 PHE A C 1
ATOM 1838 O O . PHE A 1 252 ? 8.734 -13.925 52.833 1.00 14.09 259 PHE A O 1
ATOM 1846 N N . GLN A 1 253 ? 7.537 -13.888 54.735 1.00 15.61 260 GLN A N 1
ATOM 1847 C CA . GLN A 1 253 ? 7.760 -15.300 54.992 1.00 14.65 260 GLN A CA 1
ATOM 1848 C C . GLN A 1 253 ? 6.408 -15.963 55.159 1.00 16.65 260 GLN A C 1
ATOM 1849 O O . GLN A 1 253 ? 5.456 -15.345 55.650 1.00 17.68 260 GLN A O 1
ATOM 1855 N N . VAL A 1 254 ? 6.335 -17.217 54.741 1.00 14.88 261 VAL A N 1
ATOM 1856 C CA . VAL A 1 254 ? 5.168 -18.041 55.001 1.00 15.35 261 VAL A CA 1
ATOM 1857 C C . VAL A 1 254 ? 5.632 -19.395 55.500 1.00 16.98 261 VAL A C 1
ATOM 1858 O O . VAL A 1 254 ? 6.803 -19.750 55.375 1.00 16.77 261 VAL A O 1
ATOM 1862 N N . ILE A 1 255 ? 4.708 -20.147 56.079 1.00 15.95 262 ILE A N 1
ATOM 1863 C CA . ILE A 1 255 ? 4.972 -21.541 56.408 1.00 17.63 262 ILE A CA 1
ATOM 1864 C C . ILE A 1 255 ? 4.431 -22.389 55.267 1.00 14.94 262 ILE A C 1
ATOM 1865 O O . ILE A 1 255 ? 3.235 -22.343 54.954 1.00 15.55 262 ILE A O 1
ATOM 1870 N N . ALA A 1 256 ? 5.316 -23.124 54.602 1.00 15.90 263 ALA A N 1
ATOM 1871 C CA . ALA A 1 256 ? 4.933 -23.838 53.391 1.00 15.33 263 ALA A CA 1
ATOM 1872 C C . ALA A 1 256 ? 3.776 -24.797 53.661 1.00 16.95 263 ALA A C 1
ATOM 1873 O O . ALA A 1 256 ? 3.864 -25.645 54.561 1.00 17.67 263 ALA A O 1
ATOM 1875 N N . GLY A 1 257 ? 2.702 -24.664 52.883 1.00 16.27 264 GLY A N 1
ATOM 1876 C CA . GLY A 1 257 ? 1.538 -25.519 53.014 1.00 18.28 264 GLY A CA 1
ATOM 1877 C C . GLY A 1 257 ? 0.723 -25.347 54.284 1.00 16.40 264 GLY A C 1
ATOM 1878 O O . GLY A 1 257 ? -0.140 -26.176 54.562 1.00 18.35 264 GLY A O 1
ATOM 1879 N N . GLU A 1 258 ? 0.933 -24.270 55.027 1.00 15.83 265 GLU A N 1
ATOM 1880 C CA . GLU A 1 258 ? 0.231 -24.144 56.294 1.00 16.43 265 GLU A CA 1
ATOM 1881 C C . GLU A 1 258 ? -1.278 -24.070 56.067 1.00 18.58 265 GLU A C 1
ATOM 1882 O O . GLU A 1 258 ? -1.774 -23.189 55.353 1.00 17.40 265 GLU A O 1
ATOM 1888 N N . GLY A 1 259 ? -2.006 -25.000 56.690 1.00 17.27 266 GLY A N 1
ATOM 1889 C CA . GLY A 1 259 ? -3.454 -25.053 56.586 1.00 17.17 266 GLY A CA 1
ATOM 1890 C C . GLY A 1 259 ? -3.974 -25.507 55.235 1.00 17.66 266 GLY A C 1
ATOM 1891 O O . GLY A 1 259 ? -5.190 -25.593 55.036 1.00 19.44 266 GLY A O 1
ATOM 1892 N N . VAL A 1 260 ? -3.088 -25.572 54.247 1.00 16.73 267 VAL A N 1
ATOM 1893 C CA . VAL A 1 260 ? -3.450 -26.032 52.905 1.00 16.90 267 VAL A CA 1
ATOM 1894 C C . VAL A 1 260 ? -2.903 -27.368 52.356 1.00 15.27 267 VAL A C 1
ATOM 1895 O O . VAL A 1 260 ? -3.422 -27.889 51.371 1.00 19.30 267 VAL A O 1
ATOM 1899 N N . GLY A 1 261 ? -1.915 -27.938 53.039 1.00 18.17 268 GLY A N 1
ATOM 1900 C CA . GLY A 1 261 ? -1.267 -29.158 52.572 1.00 18.78 268 GLY A CA 1
ATOM 1901 C C . GLY A 1 261 ? -0.225 -29.016 51.466 1.00 19.08 268 GLY A C 1
ATOM 1902 O O . GLY A 1 261 ? -0.015 -27.923 50.918 1.00 19.25 268 GLY A O 1
ATOM 1903 N N . PRO A 1 262 ? 0.465 -30.123 51.153 1.00 19.63 269 PRO A N 1
ATOM 1904 C CA . PRO A 1 262 ? 1.481 -30.205 50.100 1.00 20.34 269 PRO A CA 1
ATOM 1905 C C . PRO A 1 262 ? 0.869 -30.240 48.709 1.00 18.21 269 PRO A C 1
ATOM 1906 O O . PRO A 1 262 ? -0.344 -30.433 48.549 1.00 19.70 269 PRO A O 1
ATOM 1910 N N . GLY A 1 263 ? 1.697 -29.997 47.695 1.00 20.57 270 GLY A N 1
ATOM 1911 C CA . GLY A 1 263 ? 1.243 -30.112 46.326 1.00 19.53 270 GLY A CA 1
ATOM 1912 C C . GLY A 1 263 ? 1.931 -29.090 45.450 1.00 19.11 270 GLY A C 1
ATOM 1913 O O . GLY A 1 263 ? 2.832 -28.376 45.909 1.00 18.55 270 GLY A O 1
ATOM 1914 N N . MET A 1 264 ? 1.463 -28.986 44.211 1.00 20.31 271 MET A N 1
ATOM 1915 C CA A MET A 1 264 ? 1.983 -27.988 43.289 0.52 21.05 271 MET A CA 1
ATOM 1916 C CA B MET A 1 264 ? 1.974 -28.000 43.274 0.48 21.17 271 MET A CA 1
ATOM 1917 C C . MET A 1 264 ? 1.118 -26.735 43.370 1.00 17.36 271 MET A C 1
ATOM 1918 O O . MET A 1 264 ? -0.024 -26.722 42.905 1.00 20.10 271 MET A O 1
ATOM 1927 N N . TRP A 1 265 ? 1.692 -25.677 43.945 1.00 20.19 272 TRP A N 1
ATOM 1928 C CA . TRP A 1 265 ? 1.011 -24.397 44.204 1.00 16.30 272 TRP A CA 1
ATOM 1929 C C . TRP A 1 265 ? 1.460 -23.249 43.272 1.00 18.29 272 TRP A C 1
ATOM 1930 O O . TRP A 1 265 ? 2.596 -22.807 43.331 1.00 24.96 272 TRP A O 1
ATOM 1941 N N . MET A 1 266 ? 0.582 -22.773 42.408 1.00 21.35 273 MET A N 1
ATOM 1942 C CA . MET A 1 266 ? 0.986 -21.791 41.399 1.00 18.29 273 MET A CA 1
ATOM 1943 C C . MET A 1 266 ? 1.414 -20.454 42.051 1.00 19.23 273 MET A C 1
ATOM 1944 O O . MET A 1 266 ? 0.864 -20.044 43.075 1.00 18.82 273 MET A O 1
ATOM 1949 N N . TYR A 1 267 ? 2.410 -19.784 41.472 1.00 17.51 274 TYR A N 1
ATOM 1950 C CA . TYR A 1 267 ? 2.572 -18.336 41.684 1.00 15.89 274 TYR A CA 1
ATOM 1951 C C . TYR A 1 267 ? 2.511 -17.728 40.299 1.00 17.05 274 TYR A C 1
ATOM 1952 O O . TYR A 1 267 ? 2.976 -18.343 39.340 1.00 16.24 274 TYR A O 1
ATOM 1961 N N . HIS A 1 268 ? 1.890 -16.556 40.162 1.00 13.98 275 HIS A N 1
ATOM 1962 C CA . HIS A 1 268 ? 1.773 -15.960 38.830 1.00 16.34 275 HIS A CA 1
ATOM 1963 C C . HIS A 1 268 ? 1.535 -14.471 38.890 1.00 12.84 275 HIS A C 1
ATOM 1964 O O . HIS A 1 268 ? 1.120 -13.951 39.921 1.00 14.83 275 HIS A O 1
ATOM 1971 N N . CYS A 1 269 ? 1.832 -13.780 37.793 1.00 12.33 276 CYS A N 1
ATOM 1972 C CA . CYS A 1 269 ? 1.305 -12.426 37.622 1.00 12.40 276 CYS A CA 1
ATOM 1973 C C . CYS A 1 269 ? -0.186 -12.584 37.345 1.00 12.60 276 CYS A C 1
ATOM 1974 O O . CYS A 1 269 ? -0.582 -13.473 36.597 1.00 13.23 276 CYS A O 1
ATOM 1977 N N . HIS A 1 270 ? -1.025 -11.741 37.937 1.00 13.24 277 HIS A N 1
ATOM 1978 C CA . HIS A 1 270 ? -2.483 -11.920 37.793 1.00 11.74 277 HIS A CA 1
ATOM 1979 C C . HIS A 1 270 ? -3.034 -11.097 36.628 1.00 11.50 277 HIS A C 1
ATOM 1980 O O . HIS A 1 270 ? -4.222 -11.153 36.332 1.00 14.44 277 HIS A O 1
ATOM 1987 N N . VAL A 1 271 ? -2.164 -10.346 35.944 1.00 11.54 278 VAL A N 1
ATOM 1988 C CA . VAL A 1 271 ? -2.584 -9.675 34.715 1.00 12.44 278 VAL A CA 1
ATOM 1989 C C . VAL A 1 271 ? -2.811 -10.797 33.688 1.00 12.98 278 VAL A C 1
ATOM 1990 O O . VAL A 1 271 ? -1.895 -11.548 33.399 1.00 14.47 278 VAL A O 1
ATOM 1994 N N . GLN A 1 272 ? -4.020 -10.891 33.134 1.00 13.05 279 GLN A N 1
ATOM 1995 C CA . GLN A 1 272 ? -4.413 -12.123 32.439 1.00 14.20 279 GLN A CA 1
ATOM 1996 C C . GLN A 1 272 ? -3.563 -12.371 31.207 1.00 19.15 279 GLN A C 1
ATOM 1997 O O . GLN A 1 272 ? -3.137 -13.500 30.962 1.00 17.10 279 GLN A O 1
ATOM 2003 N N A ASN A 1 273 ? -3.296 -11.345 30.413 0.38 16.76 280 ASN A N 1
ATOM 2004 N N B ASN A 1 273 ? -3.290 -11.314 30.455 0.62 16.64 280 ASN A N 1
ATOM 2005 C CA A ASN A 1 273 ? -2.465 -11.628 29.247 0.38 18.42 280 ASN A CA 1
ATOM 2006 C CA B ASN A 1 273 ? -2.453 -11.455 29.266 0.62 18.36 280 ASN A CA 1
ATOM 2007 C C A ASN A 1 273 ? -1.014 -11.969 29.602 0.38 20.28 280 ASN A C 1
ATOM 2008 C C B ASN A 1 273 ? -1.041 -11.919 29.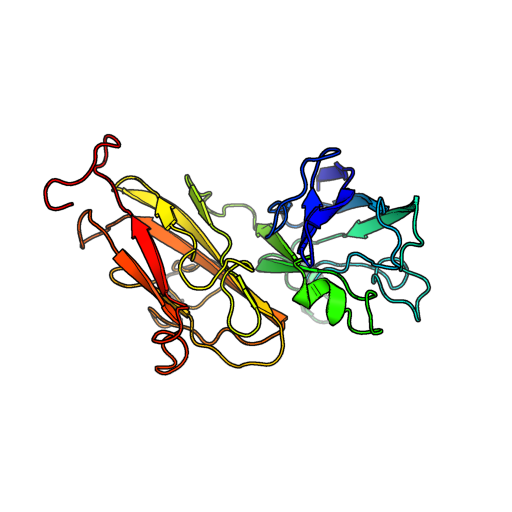599 0.62 20.25 280 ASN A C 1
ATOM 2009 O O A ASN A 1 273 ? -0.348 -12.687 28.854 0.38 22.69 280 ASN A O 1
ATOM 2010 O O B ASN A 1 273 ? -0.426 -12.657 28.829 0.62 22.51 280 ASN A O 1
ATOM 2019 N N . HIS A 1 274 ? -0.539 -11.506 30.759 1.00 15.10 281 HIS A N 1
ATOM 2020 C CA . HIS A 1 274 ? 0.795 -11.902 31.222 1.00 13.91 281 HIS A CA 1
ATOM 2021 C C . HIS A 1 274 ? 0.858 -13.360 31.651 1.00 15.88 281 HIS A C 1
ATOM 2022 O O . HIS A 1 274 ? 1.755 -14.094 31.249 1.00 18.33 281 HIS A O 1
ATOM 2029 N N . SER A 1 275 ? -0.076 -13.788 32.497 1.00 15.11 282 SER A N 1
ATOM 2030 C CA . S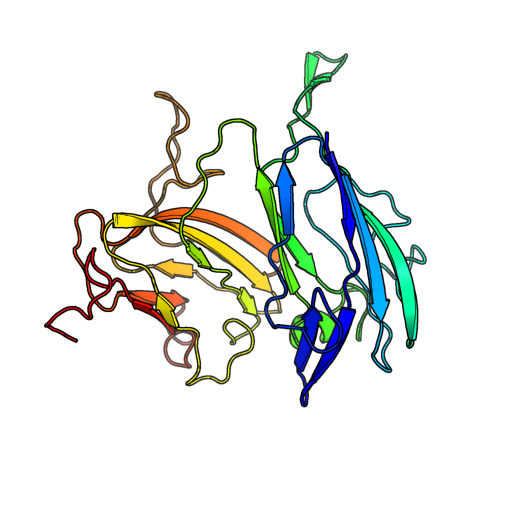ER A 1 275 ? -0.033 -15.169 32.942 1.00 15.73 282 SER A CA 1
ATOM 2031 C C . SER A 1 275 ? -0.185 -16.098 31.734 1.00 17.32 282 SER A C 1
ATOM 2032 O O . SER A 1 275 ? 0.494 -17.122 31.659 1.00 20.98 282 SER A O 1
ATOM 2035 N N . ASP A 1 276 ? -1.033 -15.724 30.782 1.00 15.08 283 ASP A N 1
ATOM 2036 C CA . ASP A 1 276 ? -1.269 -16.558 29.592 1.00 19.58 283 ASP A CA 1
ATOM 2037 C C . ASP A 1 276 ? -0.019 -16.666 28.718 1.00 25.63 283 ASP A C 1
ATOM 2038 O O . ASP A 1 276 ? 0.167 -17.666 28.014 1.00 21.81 283 ASP A O 1
ATOM 2043 N N . MET A 1 277 ? 0.833 -15.648 28.743 1.00 19.91 284 MET A N 1
ATOM 2044 C CA A MET A 1 277 ? 2.041 -15.670 27.913 0.48 24.31 284 MET A CA 1
ATOM 2045 C CA B MET A 1 277 ? 2.044 -15.655 27.920 0.52 24.30 284 MET A CA 1
ATOM 2046 C C . MET A 1 277 ? 3.218 -16.291 28.651 1.00 28.47 284 MET A C 1
ATOM 2047 O O . MET A 1 277 ? 4.331 -16.352 28.127 1.00 33.97 284 MET A O 1
ATOM 2056 N N . GLY A 1 278 ? 2.944 -16.800 29.843 1.00 22.10 285 GLY A N 1
ATOM 2057 C CA . GLY A 1 278 ? 3.949 -17.436 30.667 1.00 23.79 285 GLY A CA 1
ATOM 2058 C C . GLY A 1 278 ? 4.491 -16.808 31.937 1.00 26.37 285 GLY A C 1
ATOM 2059 O O . GLY A 1 278 ? 5.428 -17.388 32.522 1.00 23.32 285 GLY A O 1
ATOM 2060 N N . MET A 1 279 ? 3.921 -15.709 32.456 1.00 17.93 286 MET A N 1
ATOM 2061 C CA . MET A 1 279 ? 4.468 -15.367 33.749 1.00 16.19 286 MET A CA 1
ATOM 2062 C C . MET A 1 279 ? 3.592 -16.123 34.737 1.00 20.86 286 MET A C 1
ATOM 2063 O O . MET A 1 279 ? 2.777 -15.550 35.457 1.00 17.08 286 MET A O 1
ATOM 2068 N N . ALA A 1 280 ? 3.995 -17.365 34.961 1.00 16.38 287 ALA A N 1
ATOM 2069 C CA . ALA A 1 280 ? 3.409 -18.242 35.957 1.00 15.54 287 ALA A CA 1
ATOM 2070 C C . ALA A 1 280 ? 4.446 -19.314 36.191 1.00 17.57 287 ALA A C 1
ATOM 2071 O O . ALA A 1 280 ? 5.055 -19.804 35.226 1.00 19.12 287 ALA A O 1
ATOM 2073 N N . GLY A 1 281 ? 4.556 -19.782 37.416 1.00 15.81 288 GLY A N 1
ATOM 2074 C CA . GLY A 1 281 ? 5.535 -20.798 37.746 1.00 17.20 288 GLY A CA 1
ATOM 2075 C C . GLY A 1 281 ? 4.995 -21.604 38.902 1.00 17.75 288 GLY A C 1
ATOM 2076 O O . GLY A 1 281 ? 3.860 -21.407 39.326 1.00 20.69 288 GLY A O 1
ATOM 2077 N N . MET A 1 282 ? 5.777 -22.553 39.384 1.00 19.75 289 MET A N 1
ATOM 2078 C CA . MET A 1 282 ? 5.267 -23.405 40.441 1.00 19.22 289 MET A CA 1
ATOM 2079 C C . MET A 1 282 ? 6.030 -23.273 41.744 1.00 18.96 289 MET A C 1
ATOM 2080 O O . MET A 1 282 ? 7.241 -23.106 41.756 1.00 18.50 289 MET A O 1
ATOM 2085 N N . PHE A 1 283 ? 5.277 -23.299 42.841 1.00 18.77 290 PHE A N 1
ATOM 2086 C CA . PHE A 1 283 ? 5.831 -23.422 44.173 1.00 17.23 290 PHE A CA 1
ATOM 2087 C C . PHE A 1 283 ? 5.490 -24.843 44.601 1.00 17.16 290 PHE A C 1
ATOM 2088 O O . PHE A 1 283 ? 4.343 -25.147 44.945 1.00 17.44 290 PHE A O 1
ATOM 2096 N N . LEU A 1 284 ? 6.495 -25.714 44.613 1.00 18.84 291 LEU A N 1
ATOM 2097 C CA . LEU A 1 284 ? 6.241 -27.119 44.921 1.00 16.32 291 LEU A CA 1
ATOM 2098 C C . LEU A 1 284 ? 6.459 -27.317 46.397 1.00 17.28 291 LEU A C 1
ATOM 2099 O O . LEU A 1 284 ? 7.560 -27.102 46.904 1.00 20.48 291 LEU A O 1
ATOM 2104 N N . VAL A 1 285 ? 5.393 -27.689 47.098 1.00 16.83 292 VAL A N 1
ATOM 2105 C CA . VAL A 1 285 ? 5.505 -27.980 48.513 1.00 18.62 292 VAL A CA 1
ATOM 2106 C C . VAL A 1 285 ? 5.487 -29.491 48.667 1.00 18.46 292 VAL A C 1
ATOM 2107 O O . VAL A 1 285 ? 4.462 -30.143 48.459 1.00 19.41 292 VAL A O 1
ATOM 2111 N N . ARG A 1 286 ? 6.644 -30.037 49.017 1.00 19.59 293 ARG A N 1
ATOM 2112 C CA A ARG A 1 286 ? 6.798 -31.478 49.183 0.69 24.87 293 ARG A CA 1
ATOM 2113 C CA B ARG A 1 286 ? 6.793 -31.477 49.183 0.31 24.90 293 ARG A CA 1
ATOM 2114 C C . ARG A 1 286 ? 6.254 -31.916 50.537 1.00 23.30 293 ARG A C 1
ATOM 2115 O O . ARG A 1 286 ? 5.818 -31.095 51.342 1.00 21.04 293 ARG A O 1
ATOM 2130 N N . ASN A 1 287 ? 6.292 -33.220 50.798 1.00 25.88 294 ASN A N 1
ATOM 2131 C CA . ASN A 1 287 ? 5.942 -33.713 52.119 1.00 26.31 294 ASN A CA 1
ATOM 2132 C C . ASN A 1 287 ? 6.996 -33.236 53.116 1.00 23.74 294 ASN A C 1
ATOM 2133 O O . ASN A 1 287 ? 8.097 -32.845 52.717 1.00 23.69 294 ASN A O 1
ATOM 2138 N N . ALA A 1 288 ? 6.656 -33.238 54.399 1.00 23.36 295 ALA A N 1
ATOM 2139 C CA . ALA A 1 288 ? 7.580 -32.799 55.439 1.00 22.28 295 ALA A CA 1
ATOM 2140 C C . ALA A 1 288 ? 8.937 -33.495 55.333 1.00 29.27 295 ALA A C 1
ATOM 2141 O O . ALA A 1 288 ? 9.973 -32.904 55.647 1.00 29.31 295 ALA A O 1
ATOM 2143 N N . ASP A 1 289 ? 8.922 -34.745 54.874 1.00 29.05 296 ASP A N 1
ATOM 2144 C CA . ASP A 1 289 ? 10.134 -35.561 54.808 1.00 32.74 296 ASP A CA 1
ATOM 2145 C C . ASP A 1 289 ? 10.875 -35.412 53.478 1.00 37.30 296 ASP A C 1
ATOM 2146 O O . ASP A 1 289 ? 11.860 -36.109 53.223 1.00 37.82 296 ASP A O 1
ATOM 2151 N N . GLY A 1 290 ? 10.382 -34.520 52.621 1.00 28.97 297 GLY A N 1
ATOM 2152 C CA . GLY A 1 290 ? 11.060 -34.203 51.378 1.00 28.58 297 GLY A CA 1
ATOM 2153 C C . GLY A 1 290 ? 10.587 -35.016 50.189 1.00 25.90 297 GLY A C 1
ATOM 2154 O O . GLY A 1 290 ? 10.998 -34.774 49.052 1.00 30.30 297 GLY A O 1
ATOM 2155 N N . THR A 1 291 ? 9.722 -35.990 50.442 1.00 30.36 298 THR A N 1
ATOM 2156 C CA . THR A 1 291 ? 9.187 -36.806 49.360 1.00 34.26 298 THR A CA 1
ATOM 2157 C C . THR A 1 291 ? 8.122 -36.081 48.539 1.00 35.31 298 THR A C 1
ATOM 2158 O O . THR A 1 291 ? 7.480 -35.137 49.008 1.00 33.55 298 THR A O 1
ATOM 2162 N N . MET A 1 292 ? 7.952 -36.527 47.302 1.00 31.68 299 MET A N 1
ATOM 2163 C CA . MET A 1 292 ? 6.976 -35.947 46.394 1.00 31.49 299 MET A CA 1
ATOM 2164 C C . MET A 1 292 ? 5.560 -36.319 46.828 1.00 40.28 299 MET A C 1
ATOM 2165 O O . MET A 1 292 ? 5.278 -37.489 47.082 1.00 38.99 299 MET A O 1
ATOM 2170 N N . PRO A 1 293 ? 4.659 -35.324 46.919 1.00 36.04 300 PRO A N 1
ATOM 2171 C CA . PRO A 1 293 ? 3.274 -35.623 47.306 1.00 41.11 300 PRO A CA 1
ATOM 2172 C C . PRO A 1 293 ? 2.610 -36.561 46.303 1.00 40.56 300 PRO A C 1
ATOM 2173 O O . PRO A 1 293 ? 2.867 -36.456 45.104 1.00 40.59 300 PRO A O 1
ATOM 2177 N N . ALA A 1 294 ? 1.756 -37.451 46.800 1.00 49.18 301 ALA A N 1
ATOM 2178 C CA . ALA A 1 294 ? 1.145 -38.503 45.988 1.00 52.18 301 ALA A CA 1
ATOM 2179 C C . ALA A 1 294 ? 0.499 -38.003 44.700 1.00 53.26 301 ALA A C 1
ATOM 2180 O O . ALA A 1 294 ? 0.720 -38.571 43.626 1.00 54.30 301 ALA A O 1
ATOM 2182 N N . GLY A 1 295 ? -0.302 -36.948 44.809 1.00 45.22 302 GLY A N 1
ATOM 2183 C CA . GLY A 1 295 ? -1.068 -36.462 43.677 1.00 44.32 302 GLY A CA 1
ATOM 2184 C C . GLY A 1 295 ? -0.223 -35.998 42.506 1.00 42.06 302 GLY A C 1
ATOM 2185 O O . GLY A 1 295 ? -0.706 -35.909 41.380 1.00 47.97 302 GLY A O 1
ATOM 2186 N N . VAL A 1 296 ? 1.035 -35.672 42.773 1.00 34.50 303 VAL A N 1
ATOM 2187 C CA . VAL A 1 296 ? 1.948 -35.244 41.722 1.00 44.69 303 VAL A CA 1
ATOM 2188 C C . VAL A 1 296 ? 2.646 -36.466 41.123 1.00 45.85 303 VAL A C 1
ATOM 2189 O O . VAL A 1 296 ? 2.491 -36.783 39.944 1.00 55.92 303 VAL A O 1
#

Secondary structure (DSSP, 8-state):
--EEEEEEEEEEEETTEEEEESSTT--BSS-PPEEEETT-EEEEEEEE-SSS-B--EESSSB--GGGS--TTTT--B-TT-EEEEEEB----EE-TTS-EEPP--EEEEEE-SSSSSTT-HHHHHHT-EEEEEEEPTT----SEEEEEEEETTEETT--TT-PPEEEEETT-EEEEEEEEESS---EEEETT--EESSSSSS--STT--PPEESEEE--TT-EEEEEEETTTTT-SEEEEEEE-SHHHHHTT-EEEEEEE-TTSPPPTT-

Radius of gyration: 19.0 Å; Cα contacts (8 Å, |Δi|>4): 758; chains: 1; bounding box: 42×56×44 Å

Nearest PDB structures (foldseek):
  3t9w-assembly1_A  TM=1.004E+00  e=1.250E-64  Amycolatopsis sp. ATCC 39116
  6yzd-assembly1_CCC  TM=9.870E-01  e=3.358E-47  Streptomyces sviceus ATCC 29083
  4w1t-assembly1_B  TM=9.866E-01  e=5.013E-47  Streptomyces sviceus ATCC 29083
  4wtq-assembly1_C  TM=9.818E-01  e=3.171E-47  Streptomyces sviceus ATCC 29083
  3cg8-assembly1_A  TM=9.858E-01  e=1.488E-46  Streptomyces coelicolor

Sequence (270 aa):
GTTRRITMMYAEKISDELYGYGLAPGGATVPGPVLEMWEGDTLEIDLVNTTDRVLSLHPHGVDYDVNSDGTLMMNGSAVMPGQTRRYTWRRSHVGYRRADGSWAEGTAGYWHYHDHAMGTEEHGTEGVLKGLYGALVVRRQGDLLPKRQFTVVVFNDMMINNRRAHHDAPTFEANLGERVEWIAIGHGSNFHTFHLHGHRWLDNRTGMMRTSEYDPSPLIDIKKDLNPGVSFGFQVIAGEGVGPGMMWMYHCHVQNNHSDMMGMAGMFLVRRNADGTMPAGV

Foldseek 3Di:
DAEEEAEKEWDDLDVLAIAIERDVVGGAQQGDEAEAEAFYKYKYKYFYQDQFKKFKAKPQFDFDLCQHQFVVSVHIAHHGGIDIHMTGWHPKDADPVGDIRHTSFFWIKMFICDTPDRRCQSRLSRGYMYIYGYHYPPDDDFPEEEEWECAPLDTSPDDQVCHDEAEDAAFTKYKYKYAYAYDDKWKKFWFQWKFFPDGARDDPDPPDPTDIDGIGIHYHRDMGMYITGPCVVNDFAWIKIATPPVVSVVSHRMYTHGHAHNVRHRDPVD

InterPro domains:
  IPR002355 Multicopper oxidase, copper-binding site [PS00080] (248-259)
  IPR008972 Cupredoxin [G3DSA:2.60.40.420] (2-148)
  IPR008972 Cupredoxin [G3DSA:2.60.40.420] (149-279)
  IPR008972 Cupredoxin [SSF49503] (6-142)
  IPR008972 Cupredoxin [SSF49503] (155-270)
  IPR011706 Multicopper oxidase, C-terminal [PF07731] (158-268)
  IPR011707 Multicopper oxidase-like, N-terminal [PF07732] (34-143)
  IPR045087 Multicopper oxidase [PTHR11709] (34-162)

Organism: Amycolatopsis sp. (strain ATCC 39116 / 75iv2) (NCBI:txid385957)

Solvent-accessible surface area: 12423 Å² total; per-residue (Å²): 102,69,53,90,162,43,48,0,41,0,21,123,70,55,122,114,44,16,0,0,1,98,52,101,73,34,14,71,24,22,6,24,42,12,83,1,94,21,26,7,26,6,36,0,39,0,33,0,72,10,135,79,47,0,0,0,20,1,57,35,8,48,72,70,90,102,8,15,0,22,68,168,62,50,0,7,3,91,53,56,99,76,81,130,0,38,0,90,11,50,89,18,118,154,108,122,117,43,49,118,3,110,8,7,12,9,24,77,0,0,17,0,30,5,0,50,64,95,136,0,81,35,0,12,76,39,0,0,0,0,0,0,3,2,10,76,172,66,31,97,102,34,120,79,61,17,12,0,0,0,0,33,59,50,6,10,23,98,72,116,168,74,18,3,72,23,76,3,26,60,45,28,48,0,0,1,0,0,0,0,7,31,105,54,132,1,30,0,24,0,60,21,5,98,7,19,48,41,73,25,7,63,132,100,51,142,176,17,125,24,81,106,36,57,63,59,91,0,47,61,27,65,25,21,4,0,12,11,41,0,3,105,88,53,24,53,13,97,56,64,0,19,0,78,27,119,106,15,26,125,71,21,0,33,8,50,0,10,0,58,46,72,113,25,72,82,10,112,84,96

CATH classification: 2.60.40.420 (+1 more: 2.60.40.420)